Protein AF-0000000083691816 (afdb_homodimer)

Foldseek 3Di:
DDWDWFQVQWIWDADVVVRGTQDIDGDPGGWAEKDAFVPNQWIWIFFQVQKIWIWGCPDSHIDTQDIHNPGPGGFQEKEQAPPFQKIWIDGQQFIWIAGPPNGHTDGTDDNPDNDHDNYDYYDD/DDWDWFQVQWIWDADVVVRGTQDIDGDPGGWAEKDAFVPNQWIWIFFQVQKIWIWGCPDSDIDTQDIHNPGPGGFQEKEQAPPFQKIWIDGQQFIWIAGPPNGHTDGTDDNPDNDHDNYDYYDD

pLDDT: mean 91.07, std 8.75, range [60.75, 98.62]

Organism: NCBI:txid97028

Solvent-accessible surface area (backbone atoms only — not comparable to full-atom values): 12536 Å² total; per-residue (Å²): 60,38,37,38,14,11,73,84,10,32,34,36,33,29,38,62,93,76,67,38,78,74,48,74,48,77,53,91,25,34,20,31,22,44,43,56,53,94,53,62,42,33,38,40,40,24,12,52,64,16,36,34,38,35,31,37,54,50,90,93,38,81,41,80,73,49,73,41,68,87,47,92,36,37,25,30,18,48,25,60,40,79,83,53,61,29,31,37,37,27,30,78,80,46,30,36,32,27,38,50,93,79,56,45,80,70,51,81,37,70,86,75,68,83,67,62,43,36,13,30,26,42,55,95,58,38,36,39,13,12,74,84,10,32,33,36,32,28,38,62,92,75,68,38,79,75,47,74,48,78,52,91,26,31,20,32,21,45,42,57,52,94,53,60,42,33,40,40,40,26,13,51,64,15,33,36,38,34,33,38,53,53,89,91,38,79,41,81,72,48,74,44,67,88,48,92,35,36,24,29,18,48,26,59,41,78,84,52,62,30,33,40,37,27,30,78,80,46,30,36,33,27,37,51,94,80,57,46,80,70,50,83,38,70,88,75,67,83,68,63,46,37,11,29,27,41,56,97

Nearest PDB structures (foldseek):
  8ro1-assembly1_T  TM=9.402E-01  e=7.179E-10  Caenorhabditis elegans
  7s22-assembly2_B  TM=8.355E-01  e=3.891E-06  Schizosaccharomyces pombe
  7mq9-assembly1_LN  TM=7.990E-01  e=2.266E-06  Homo sapiens
  4zoz-assembly2_B  TM=8.527E-01  e=1.867E-05  Thermochaetoides thermophila
  6tc0-assembly1_A  TM=8.835E-01  e=3.384E-05  Drosophila melanogaster

InterPro domains:
  IPR001680 WD40 repeat [PF00400] (22-56)
  IPR001680 WD40 repeat [PF00400] (63-94)
  IPR001680 WD40 repeat [PS50082] (1-24)
  IPR001680 WD40 repeat [PS50082] (24-58)
  IPR001680 WD40 repeat [SM00320] (18-56)
  IPR001680 WD40 repeat [SM00320] (61-99)
  IPR015943 WD40/YVTN repeat-like-containing domain superfamily [G3DSA:2.130.10.10] (1-124)
  IPR019775 WD40 repeat, conserved site [PS00678] (2-16)
  IPR019775 WD40 repeat, conserved site [PS00678] (43-57)
  IPR036322 WD40-repeat-containing domain superfamily [SSF50978] (2-108)
  IPR045241 WD repeat Prp46/PLRG1-like [PTHR19923] (2-124)

Sequence (248 aa):
MLLTGGRDSVCRVWDIRKQSQIYALGHENTVCSVFTTADPYQVVTGSHDSTIKMWDVRYYGKTLLTTLTNHKKSVRAMAPHPKEQAFASASTDNIKKFTLPKGQFCHNMLSQQKTIINAMAVNEMLLTGGRDSVCRVWDIRKQSQIYALGHENTVCSVFTTADPYQVVTGSHDSTIKMWDVRYYGKTLLTTLTNHKKSVRAMAPHPKEQAFASASTDNIKKFTLPKGQFCHNMLSQQKTIINAMAVNE

Radius of gyration: 16.42 Å; Cα contacts (8 Å, |Δi|>4): 739; chains: 2; bounding box: 42×44×33 Å

Secondary structure (DSSP, 8-state):
-EEEEETTSEEEEEETTTTEEEEEEE-SS-EEEEEE-SSTTEEEEEETTS-EEEEE--TT--EEEEEE---SS-EEEEEE-SSSSEEEEEESS-EEEEETTT--EEEEE-TT--SPEEEEEE--/-EEEEETTSEEEEEETTTTEEEEEEE-SS-EEEEEE-SSTTEEEEEETTS-EEEEE--TT--EEEEEE---SS-EEEEEE-SSSSEEEEEESS-EEEEETTT--EEEEE-TT--SPEEEEEE--

Structure (mmCIF, N/CA/C/O backbone):
data_AF-0000000083691816-model_v1
#
loop_
_entity.id
_entity.type
_entity.pdbx_description
1 polymer 'Protein pleiotropic regulatory locus 1-like'
#
loop_
_atom_site.group_PDB
_atom_site.id
_atom_site.type_symbol
_atom_site.label_atom_id
_atom_site.label_alt_id
_atom_site.label_comp_id
_atom_site.label_asym_id
_atom_site.label_entity_id
_atom_site.label_seq_id
_atom_site.pdbx_PDB_ins_code
_atom_site.Cartn_x
_atom_site.Cartn_y
_atom_site.Cartn_z
_atom_site.occupancy
_atom_site.B_iso_or_equiv
_atom_site.auth_seq_id
_atom_site.auth_comp_id
_atom_site.auth_asym_id
_atom_site.auth_atom_id
_atom_site.pdbx_PDB_model_num
ATOM 1 N N . MET A 1 1 ? 7.469 8.141 12.133 1 84.31 1 MET A N 1
ATOM 2 C CA . MET A 1 1 ? 8.031 8.375 10.812 1 84.31 1 MET A CA 1
ATOM 3 C C . MET A 1 1 ? 7.055 7.961 9.719 1 84.31 1 MET A C 1
ATOM 5 O O . MET A 1 1 ? 6.355 6.953 9.859 1 84.31 1 MET A O 1
ATOM 9 N N . LEU A 1 2 ? 7.047 8.766 8.68 1 88.94 2 LEU A N 1
ATOM 10 C CA . LEU A 1 2 ? 6.176 8.586 7.52 1 88.94 2 LEU A CA 1
ATOM 11 C C . LEU A 1 2 ? 6.996 8.461 6.238 1 88.94 2 LEU A C 1
ATOM 13 O O . LEU A 1 2 ? 7.949 9.219 6.035 1 88.94 2 LEU A O 1
ATOM 17 N N . LEU A 1 3 ? 6.621 7.461 5.492 1 92.81 3 LEU A N 1
ATOM 18 C CA . LEU A 1 3 ? 7.215 7.281 4.172 1 92.81 3 LEU A CA 1
ATOM 19 C C . LEU A 1 3 ? 6.215 7.613 3.072 1 92.81 3 LEU A C 1
ATOM 21 O O . LEU A 1 3 ? 5.055 7.195 3.135 1 92.81 3 LEU A O 1
ATOM 25 N N . THR A 1 4 ? 6.668 8.352 2.037 1 93.62 4 THR A N 1
ATOM 26 C CA . THR A 1 4 ? 5.828 8.664 0.884 1 93.62 4 THR A CA 1
ATOM 27 C C . THR A 1 4 ? 6.598 8.453 -0.416 1 93.62 4 THR A C 1
ATOM 29 O O . THR A 1 4 ? 7.789 8.75 -0.494 1 93.62 4 THR A O 1
ATOM 32 N N . GLY A 1 5 ? 5.922 7.824 -1.354 1 94.19 5 GLY A N 1
ATOM 33 C CA . GLY A 1 5 ? 6.469 7.652 -2.691 1 94.19 5 GLY A CA 1
ATOM 34 C C . GLY A 1 5 ? 5.582 8.227 -3.779 1 94.19 5 GLY A C 1
ATOM 35 O O . GLY A 1 5 ? 4.355 8.219 -3.658 1 94.19 5 GLY A O 1
ATOM 36 N N . GLY A 1 6 ? 6.266 8.641 -4.863 1 92.94 6 GLY A N 1
ATOM 37 C CA . GLY A 1 6 ? 5.465 9.25 -5.91 1 92.94 6 GLY A CA 1
ATOM 38 C C . GLY A 1 6 ? 6.121 9.195 -7.273 1 92.94 6 GLY A C 1
ATOM 39 O O . GLY A 1 6 ? 6.973 8.344 -7.527 1 92.94 6 GLY A O 1
ATOM 40 N N . ARG A 1 7 ? 5.602 10.078 -8.164 1 92.69 7 ARG A N 1
ATOM 41 C C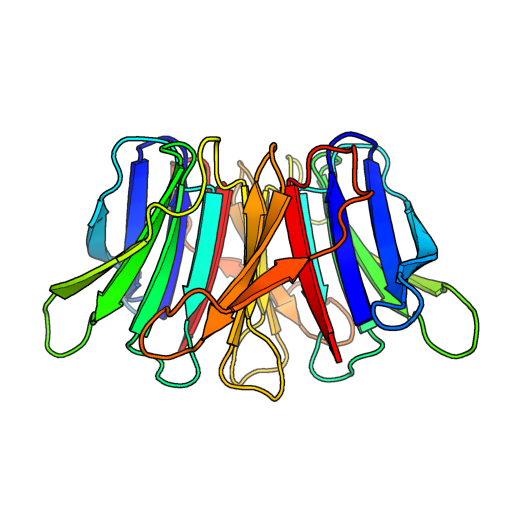A . ARG A 1 7 ? 5.988 10.094 -9.578 1 92.69 7 ARG A CA 1
ATOM 42 C C . ARG A 1 7 ? 7.371 10.711 -9.758 1 92.69 7 ARG A C 1
ATOM 44 O O . ARG A 1 7 ? 7.98 10.586 -10.82 1 92.69 7 ARG A O 1
ATOM 51 N N . ASP A 1 8 ? 7.902 11.375 -8.789 1 92.12 8 ASP A N 1
ATOM 52 C CA . ASP A 1 8 ? 9.219 11.992 -8.891 1 92.12 8 ASP A CA 1
ATOM 53 C C . ASP A 1 8 ? 10.328 10.969 -8.648 1 92.12 8 ASP A C 1
ATOM 55 O O . ASP A 1 8 ? 11.5 11.328 -8.555 1 92.12 8 ASP A O 1
ATOM 59 N N . SER A 1 9 ? 10.016 9.688 -8.461 1 96.06 9 SER A N 1
ATOM 60 C CA . SER A 1 9 ? 10.922 8.547 -8.398 1 96.06 9 SER A CA 1
ATOM 61 C C . SER A 1 9 ? 11.68 8.508 -7.074 1 96.06 9 SER A C 1
ATOM 63 O O . SER A 1 9 ? 12.789 7.984 -7 1 96.06 9 SER A O 1
ATOM 65 N N . VAL A 1 10 ? 11.016 9.109 -6.125 1 94.19 10 VAL A N 1
ATOM 66 C CA . VAL A 1 10 ? 11.68 9.156 -4.828 1 94.19 10 VAL A CA 1
ATOM 67 C C . VAL A 1 10 ? 10.711 8.703 -3.734 1 94.19 10 VAL A C 1
ATOM 69 O O . VAL A 1 10 ? 9.539 9.078 -3.744 1 94.19 10 VAL A O 1
ATOM 72 N N . CYS A 1 11 ? 11.18 7.875 -2.826 1 95.19 11 CYS A N 1
ATOM 73 C CA . CYS A 1 11 ? 10.508 7.648 -1.553 1 95.19 11 CYS A CA 1
ATOM 74 C C . CYS A 1 11 ? 11.078 8.547 -0.463 1 95.19 11 CYS A C 1
ATOM 76 O O . CYS A 1 11 ? 12.258 8.422 -0.108 1 95.19 11 CYS A O 1
ATOM 78 N N . ARG A 1 12 ? 10.281 9.406 0.047 1 91.94 12 ARG A N 1
ATOM 79 C CA . ARG A 1 12 ? 10.719 10.344 1.078 1 91.94 12 ARG A CA 1
ATOM 80 C C . ARG A 1 12 ? 10.422 9.797 2.473 1 91.94 12 ARG A C 1
ATOM 82 O O . ARG A 1 12 ? 9.344 9.258 2.715 1 91.94 12 ARG A O 1
ATOM 89 N N . VAL A 1 13 ? 11.391 9.914 3.33 1 90.56 13 VAL A N 1
ATOM 90 C CA . VAL A 1 13 ? 11.242 9.609 4.75 1 90.56 13 VAL A CA 1
ATOM 91 C C . VAL A 1 13 ? 11.062 10.906 5.539 1 90.56 13 VAL A C 1
ATOM 93 O O . VAL A 1 13 ? 11.883 11.82 5.441 1 90.56 13 VAL A O 1
ATOM 96 N N . TRP A 1 14 ? 10.008 10.938 6.273 1 86.38 14 TRP A N 1
ATOM 97 C CA . TRP A 1 14 ? 9.656 12.164 6.973 1 86.38 14 TRP A CA 1
ATOM 98 C C . TRP A 1 14 ? 9.734 11.977 8.484 1 86.38 14 TRP A C 1
ATOM 100 O O . TRP A 1 14 ? 9.328 10.938 9.008 1 86.38 14 TRP A O 1
ATOM 110 N N . ASP A 1 15 ? 10.234 13.039 9.172 1 82.75 15 ASP A N 1
ATOM 111 C CA . ASP A 1 15 ? 9.953 13.219 10.594 1 82.75 15 ASP A CA 1
ATOM 112 C C . ASP A 1 15 ? 8.602 13.891 10.805 1 82.75 15 ASP A C 1
ATOM 114 O O . ASP A 1 15 ? 8.461 15.094 10.57 1 82.75 15 ASP A O 1
ATOM 118 N N . ILE A 1 16 ? 7.629 13.148 11.203 1 76.06 16 ILE A N 1
ATOM 119 C CA . ILE A 1 16 ? 6.262 13.656 11.258 1 76.06 16 ILE A CA 1
ATOM 120 C C . ILE A 1 16 ? 6.164 14.75 12.32 1 76.06 16 ILE A C 1
ATOM 122 O O . ILE A 1 16 ? 5.434 15.727 12.141 1 76.06 16 ILE A O 1
ATOM 126 N N . ARG A 1 17 ? 6.77 14.539 13.461 1 77.75 17 ARG A N 1
ATOM 127 C CA . ARG A 1 17 ? 6.727 15.516 14.539 1 77.75 17 ARG A CA 1
ATOM 128 C C . ARG A 1 17 ? 7.289 16.859 14.078 1 77.75 17 ARG A C 1
ATOM 130 O O . ARG A 1 17 ? 6.703 17.906 14.352 1 77.75 17 ARG A O 1
ATOM 137 N N . LYS A 1 18 ? 8.375 16.844 13.359 1 80.38 18 LYS A N 1
ATOM 138 C CA . LYS A 1 18 ? 9.016 18.062 12.883 1 80.38 18 LYS A CA 1
ATOM 139 C C . LYS A 1 18 ? 8.477 18.469 11.516 1 80.38 18 LYS A C 1
ATOM 141 O O . LYS A 1 18 ? 8.797 19.547 11.016 1 80.38 18 LYS A O 1
ATOM 146 N N . GLN A 1 19 ? 7.715 17.609 10.992 1 79.12 19 GLN A N 1
ATOM 147 C CA . GLN A 1 19 ? 7.156 17.812 9.656 1 79.12 19 GLN A CA 1
ATOM 148 C C . GLN A 1 19 ? 8.25 18.125 8.641 1 79.12 19 GLN A C 1
ATOM 150 O O . GLN A 1 19 ? 8.125 19.062 7.855 1 79.12 19 GLN A O 1
ATOM 155 N N . SER A 1 20 ? 9.312 17.406 8.734 1 83.06 20 SER A N 1
ATOM 156 C CA . SER A 1 20 ? 10.438 17.609 7.832 1 83.06 20 SER A CA 1
ATOM 157 C C . SER A 1 20 ? 10.898 16.297 7.203 1 83.06 20 SER A C 1
ATOM 159 O O . SER A 1 20 ? 10.789 15.242 7.82 1 83.06 20 SER A O 1
ATOM 161 N N . GLN A 1 21 ? 11.422 16.484 5.934 1 84.62 21 GLN A N 1
ATOM 162 C CA . GLN A 1 21 ? 12 15.344 5.234 1 84.62 21 GLN A CA 1
ATOM 163 C C . GLN A 1 21 ? 13.367 14.984 5.801 1 84.62 21 GLN A C 1
ATOM 165 O O . GLN A 1 21 ? 14.203 15.859 6.023 1 84.62 21 GLN A O 1
ATOM 170 N N . ILE A 1 22 ? 13.633 13.703 6.074 1 86.12 22 ILE A N 1
ATOM 171 C CA . ILE A 1 22 ? 14.898 13.219 6.605 1 86.12 22 ILE A CA 1
ATOM 172 C C . ILE A 1 22 ? 15.75 12.648 5.469 1 86.12 22 ILE A C 1
ATOM 174 O O . ILE A 1 22 ? 16.891 13.062 5.277 1 86.12 22 ILE A O 1
ATOM 178 N N . TYR A 1 23 ? 15.172 11.664 4.727 1 86.62 23 TYR A N 1
ATOM 179 C CA . TYR A 1 23 ? 15.883 11 3.639 1 86.62 23 TYR A CA 1
ATOM 180 C C . TYR A 1 23 ? 15.031 10.969 2.373 1 86.62 23 TYR A C 1
ATOM 182 O O . TYR A 1 23 ? 13.812 11.148 2.434 1 86.62 23 TYR A O 1
ATOM 190 N N . ALA A 1 24 ? 15.766 10.828 1.248 1 91.69 24 ALA A N 1
ATOM 191 C CA . ALA A 1 24 ? 15.172 10.492 -0.044 1 91.69 24 ALA A CA 1
ATOM 192 C C . ALA A 1 24 ? 15.758 9.203 -0.601 1 91.69 24 ALA A C 1
ATOM 194 O O . ALA A 1 24 ? 16.969 9.086 -0.762 1 91.69 24 ALA A O 1
ATOM 195 N N . LEU A 1 25 ? 14.914 8.234 -0.738 1 94.19 25 LEU A N 1
ATOM 196 C CA . LEU A 1 25 ? 15.32 6.945 -1.284 1 94.19 25 LEU A CA 1
ATOM 197 C C . LEU A 1 25 ? 14.992 6.855 -2.77 1 94.19 25 LEU A C 1
ATOM 199 O O . LEU A 1 25 ? 13.812 6.781 -3.143 1 94.19 25 LEU A O 1
ATOM 203 N N . GLY A 1 26 ? 15.953 6.73 -3.604 1 94.25 26 GLY A N 1
ATOM 204 C CA . GLY A 1 26 ? 15.758 7 -5.02 1 94.25 26 GLY A CA 1
ATOM 205 C C . GLY A 1 26 ? 15.469 5.75 -5.828 1 94.25 26 GLY A C 1
ATOM 206 O O . GLY A 1 26 ? 15.977 4.672 -5.527 1 94.25 26 GLY A O 1
ATOM 207 N N . HIS A 1 27 ? 14.688 5.855 -6.812 1 97.19 27 HIS A N 1
ATOM 208 C CA . HIS A 1 27 ? 14.43 4.93 -7.906 1 97.19 27 HIS A CA 1
ATOM 209 C C . HIS A 1 27 ? 14.633 5.602 -9.258 1 97.19 27 HIS A C 1
ATOM 211 O O . HIS A 1 27 ? 14.906 6.805 -9.328 1 97.19 27 HIS A O 1
ATOM 217 N N . GLU A 1 28 ? 14.625 4.816 -10.266 1 97.69 28 GLU A N 1
ATOM 218 C CA . GLU A 1 28 ? 14.797 5.363 -11.609 1 97.69 28 GLU A CA 1
ATOM 219 C C . GLU A 1 28 ? 13.445 5.711 -12.234 1 97.69 28 GLU A C 1
ATOM 221 O O . GLU A 1 28 ? 13.398 6.281 -13.328 1 97.69 28 GLU A O 1
ATOM 226 N N . ASN A 1 29 ? 12.406 5.375 -11.656 1 98.06 29 ASN A N 1
ATOM 227 C CA . ASN A 1 29 ? 11.039 5.648 -12.078 1 98.06 29 ASN A CA 1
ATOM 228 C C . ASN A 1 29 ? 10.094 5.777 -10.891 1 98.06 29 ASN A C 1
ATOM 230 O O . ASN A 1 29 ? 10.539 5.75 -9.734 1 98.06 29 ASN A O 1
ATOM 234 N N . THR A 1 30 ? 8.805 6.051 -11.141 1 96.62 30 THR A N 1
ATOM 235 C CA . THR A 1 30 ? 7.762 6.273 -10.141 1 96.62 30 THR A CA 1
ATOM 236 C C . THR A 1 30 ? 7.836 5.227 -9.031 1 96.62 30 THR A C 1
ATOM 238 O O . THR A 1 30 ? 7.953 4.031 -9.312 1 96.62 30 THR A O 1
ATOM 241 N N . VAL A 1 31 ? 7.871 5.664 -7.746 1 97.38 31 VAL A N 1
ATOM 242 C CA . VAL A 1 31 ? 7.715 4.77 -6.605 1 97.38 31 VAL A CA 1
ATOM 243 C C . VAL A 1 31 ? 6.23 4.516 -6.348 1 97.38 31 VAL A C 1
ATOM 245 O O . VAL A 1 31 ? 5.473 5.445 -6.07 1 97.38 31 VAL A O 1
ATOM 248 N N . CYS A 1 32 ? 5.828 3.225 -6.348 1 96.25 32 CYS A N 1
ATOM 249 C CA . CYS A 1 32 ? 4.395 2.943 -6.34 1 96.25 32 CYS A CA 1
ATOM 250 C C . CYS A 1 32 ? 4 2.145 -5.105 1 96.25 32 CYS A C 1
ATOM 252 O O . CYS A 1 32 ? 2.814 2 -4.809 1 96.25 32 CYS A O 1
ATOM 254 N N . SER A 1 33 ? 4.887 1.642 -4.438 1 98 33 SER A N 1
ATOM 255 C CA . SER A 1 33 ? 4.586 0.875 -3.232 1 98 33 SER A CA 1
ATOM 256 C C . SER A 1 33 ? 5.734 0.944 -2.232 1 98 33 SER A C 1
ATOM 258 O O . SER A 1 33 ? 6.906 0.905 -2.619 1 98 33 SER A O 1
ATOM 260 N N . VAL A 1 34 ? 5.422 1.08 -0.955 1 98.06 34 VAL A N 1
ATOM 261 C CA . VAL A 1 34 ? 6.395 1.161 0.13 1 98.06 34 VAL A CA 1
ATOM 262 C C . VAL A 1 34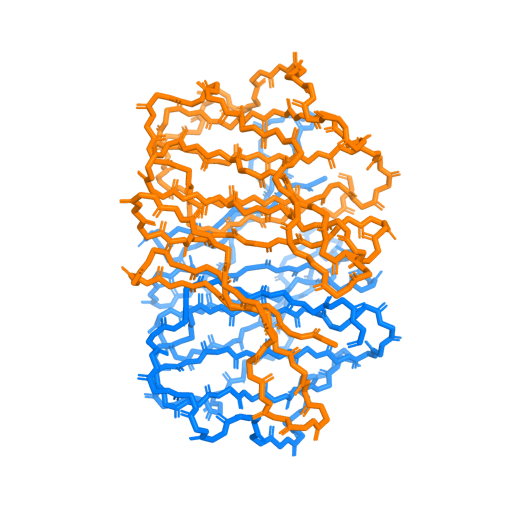 ? 5.836 0.477 1.376 1 98.06 34 VAL A C 1
ATOM 264 O O . VAL A 1 34 ? 4.629 0.508 1.621 1 98.06 34 VAL A O 1
ATOM 267 N N . PHE A 1 35 ? 6.637 -0.206 2.096 1 97.12 35 PHE A N 1
ATOM 268 C CA . PHE A 1 35 ? 6.266 -0.699 3.416 1 97.12 35 PHE A CA 1
ATOM 269 C C . PHE A 1 35 ? 7.496 -0.872 4.297 1 97.12 35 PHE A C 1
ATOM 271 O O . PHE A 1 35 ? 8.625 -0.856 3.805 1 97.12 35 PHE A O 1
ATOM 278 N N . THR A 1 36 ? 7.285 -0.918 5.574 1 94.88 36 THR A N 1
ATOM 279 C CA . THR A 1 36 ? 8.328 -1.268 6.527 1 94.88 36 THR A CA 1
ATOM 280 C C . THR A 1 36 ? 8.172 -2.711 7 1 94.88 36 THR A C 1
ATOM 282 O O . THR A 1 36 ? 7.062 -3.248 7.012 1 94.88 36 THR A O 1
ATOM 285 N N . THR A 1 37 ? 9.273 -3.287 7.277 1 94.12 37 THR A N 1
ATOM 286 C CA . THR A 1 37 ? 9.242 -4.645 7.812 1 94.12 37 THR A CA 1
ATOM 287 C C . THR A 1 37 ? 9.031 -4.625 9.328 1 94.12 37 THR A C 1
ATOM 289 O O . THR A 1 37 ? 8.656 -3.598 9.891 1 94.12 37 THR A O 1
ATOM 292 N N . ALA A 1 38 ? 9.148 -5.809 9.938 1 90.75 38 ALA A N 1
ATOM 293 C CA . ALA A 1 38 ? 9.086 -5.875 11.398 1 90.75 38 ALA A CA 1
ATOM 294 C C . ALA A 1 38 ? 10.156 -4.988 12.031 1 90.75 38 ALA A C 1
ATOM 296 O O . ALA A 1 38 ? 9.961 -4.461 13.125 1 90.75 38 ALA A O 1
ATOM 297 N N . ASP A 1 39 ? 11.305 -4.934 11.43 1 91.06 39 ASP A N 1
ATOM 298 C CA . ASP A 1 39 ? 12.297 -3.912 11.773 1 91.06 39 ASP A CA 1
ATOM 299 C C . ASP A 1 39 ? 11.898 -2.553 11.195 1 91.06 39 ASP A C 1
ATOM 301 O O . ASP A 1 39 ? 11.961 -2.342 9.984 1 91.06 39 ASP A O 1
ATOM 305 N N . PRO A 1 40 ? 11.508 -1.639 12.078 1 88.5 40 PRO A N 1
ATOM 306 C CA . PRO A 1 40 ? 10.961 -0.367 11.594 1 88.5 40 PRO A CA 1
ATOM 307 C C . PRO A 1 40 ? 11.984 0.443 10.797 1 88.5 40 PRO A C 1
ATOM 309 O O . PRO A 1 40 ? 11.617 1.42 10.141 1 88.5 40 PRO A O 1
ATOM 312 N N . TYR A 1 41 ? 13.18 0.047 10.797 1 91.12 41 TYR A N 1
ATOM 313 C CA . TYR A 1 41 ? 14.211 0.789 10.07 1 91.12 41 TYR A CA 1
ATOM 314 C C . TYR A 1 41 ? 14.508 0.133 8.727 1 91.12 41 TYR A C 1
ATOM 316 O O . TYR A 1 41 ? 15.289 0.661 7.934 1 91.12 41 TYR A O 1
ATOM 324 N N . GLN A 1 42 ? 13.984 -0.959 8.477 1 94.38 42 GLN A N 1
ATOM 325 C CA . GLN A 1 42 ? 14.078 -1.528 7.137 1 94.38 42 GLN A CA 1
ATOM 326 C C . GLN A 1 42 ? 12.875 -1.129 6.285 1 94.38 42 GLN A C 1
ATOM 328 O O . GLN A 1 42 ? 11.734 -1.427 6.633 1 94.38 42 GLN A O 1
ATOM 333 N N . VAL A 1 43 ? 13.164 -0.487 5.184 1 95.94 43 VAL A N 1
ATOM 334 C CA . VAL A 1 43 ? 12.156 0.032 4.266 1 95.94 43 VAL A CA 1
ATOM 335 C C . VAL A 1 43 ? 12.266 -0.69 2.922 1 95.94 43 VAL A C 1
ATOM 337 O O . VAL A 1 43 ? 13.367 -0.873 2.393 1 95.94 43 VAL A O 1
ATOM 340 N N . VAL A 1 44 ? 11.148 -1.172 2.395 1 98.19 44 VAL A N 1
ATOM 341 C CA . VAL A 1 44 ? 11.078 -1.814 1.087 1 98.19 44 VAL A CA 1
ATOM 342 C C . VAL A 1 44 ? 10.297 -0.93 0.118 1 98.19 44 VAL A C 1
ATOM 344 O O . VAL A 1 44 ? 9.188 -0.499 0.422 1 98.19 44 VAL A O 1
ATOM 347 N N . THR A 1 45 ? 10.883 -0.59 -1.028 1 98.38 45 THR A N 1
ATOM 348 C CA . THR A 1 45 ? 10.258 0.284 -2.014 1 98.38 45 THR A CA 1
ATOM 349 C C . THR A 1 45 ? 10.141 -0.42 -3.363 1 98.38 45 THR A C 1
ATOM 351 O O . THR A 1 45 ? 11.07 -1.099 -3.799 1 98.38 45 THR A O 1
ATOM 354 N N . GLY A 1 46 ? 9.008 -0.342 -3.965 1 98.5 46 GLY A N 1
ATOM 355 C CA . GLY A 1 46 ? 8.75 -0.865 -5.297 1 98.5 46 GLY A CA 1
ATOM 356 C C . GLY A 1 46 ? 8.469 0.22 -6.32 1 98.5 46 GLY A C 1
ATOM 357 O O . GLY A 1 46 ? 7.801 1.208 -6.016 1 98.5 46 GLY A O 1
ATOM 358 N N . SER A 1 47 ? 8.922 0.018 -7.527 1 98.31 47 SER A N 1
ATOM 359 C CA . SER A 1 47 ? 8.898 1.102 -8.508 1 98.31 47 SER A CA 1
ATOM 360 C C . SER A 1 47 ? 8.508 0.592 -9.891 1 98.31 47 SER A C 1
ATOM 362 O O . SER A 1 47 ? 8.68 -0.589 -10.195 1 98.31 47 SER A O 1
ATOM 364 N N . HIS A 1 48 ? 8.062 1.528 -10.664 1 97.25 48 HIS A N 1
ATOM 365 C CA . HIS A 1 48 ? 7.777 1.271 -12.07 1 97.25 48 HIS A CA 1
ATOM 366 C C . HIS A 1 48 ? 9.055 0.989 -12.844 1 97.25 48 HIS A C 1
ATOM 368 O O . HIS A 1 48 ? 9.008 0.581 -14.008 1 97.25 48 HIS A O 1
ATOM 374 N N . ASP A 1 49 ? 10.211 1.089 -12.289 1 97.81 49 ASP A N 1
ATOM 375 C CA . ASP A 1 49 ? 11.461 0.747 -12.953 1 97.81 49 ASP A CA 1
ATOM 376 C C . ASP A 1 49 ? 11.727 -0.755 -12.891 1 97.81 49 ASP A C 1
ATOM 378 O O . ASP A 1 49 ? 12.836 -1.21 -13.18 1 97.81 49 ASP A O 1
ATOM 382 N N . SER A 1 50 ? 10.797 -1.48 -12.406 1 97.38 50 SER A N 1
ATOM 383 C CA . SER A 1 50 ? 10.773 -2.939 -12.383 1 97.38 50 SER A CA 1
ATOM 384 C C . SER A 1 50 ? 11.68 -3.484 -11.281 1 97.38 50 SER A C 1
ATOM 386 O O . SER A 1 50 ? 12.031 -4.668 -11.289 1 97.38 50 SER A O 1
ATOM 388 N N . THR A 1 51 ? 12.062 -2.615 -10.359 1 98.06 51 THR A N 1
ATOM 389 C CA . THR A 1 51 ? 12.922 -3.086 -9.281 1 98.06 51 THR A CA 1
ATOM 390 C C . THR A 1 51 ? 12.25 -2.893 -7.922 1 98.06 51 THR A C 1
ATOM 392 O O . THR A 1 51 ? 11.344 -2.074 -7.789 1 98.06 51 THR A O 1
ATOM 395 N N . ILE A 1 52 ? 12.656 -3.723 -6.969 1 98.44 52 ILE A N 1
ATOM 396 C CA . ILE A 1 52 ? 12.367 -3.57 -5.547 1 98.44 52 ILE A CA 1
ATOM 397 C C . ILE A 1 52 ? 13.664 -3.307 -4.785 1 98.44 52 ILE A C 1
ATOM 399 O O . ILE A 1 52 ? 14.648 -4.027 -4.957 1 98.44 52 ILE A O 1
ATOM 403 N N . LYS A 1 53 ? 13.664 -2.283 -4.039 1 98.56 53 LYS A N 1
ATOM 404 C CA . LYS A 1 53 ? 14.859 -1.96 -3.26 1 98.56 53 LYS A CA 1
ATOM 405 C C . LYS A 1 53 ? 14.586 -2.096 -1.763 1 98.56 53 LYS A C 1
ATOM 407 O O . LYS A 1 53 ? 13.516 -1.723 -1.283 1 98.56 53 LYS A O 1
ATOM 412 N N . MET A 1 54 ? 15.555 -2.637 -1.087 1 97.94 54 MET A N 1
ATOM 413 C CA . MET A 1 54 ? 15.523 -2.736 0.369 1 97.94 54 MET A CA 1
ATOM 414 C C . MET A 1 54 ? 16.562 -1.814 1 1 97.94 54 MET A C 1
ATOM 416 O O . MET A 1 54 ? 17.734 -1.839 0.616 1 97.94 54 MET A O 1
ATOM 420 N N . TRP A 1 55 ? 16.062 -1.041 1.941 1 96.88 55 TRP A N 1
ATOM 421 C CA . TRP 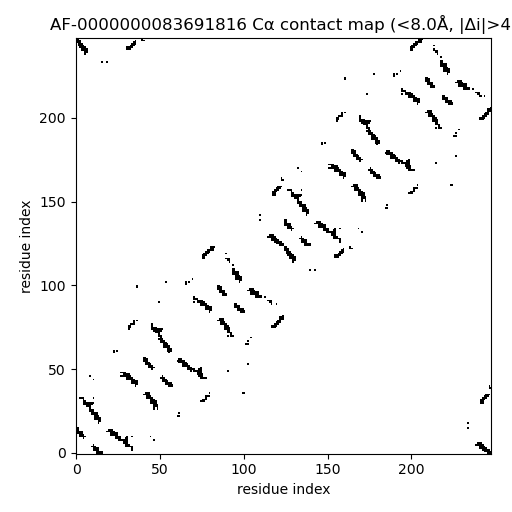A 1 55 ? 16.875 0.002 2.551 1 96.88 55 TRP A CA 1
ATOM 422 C C . TRP A 1 55 ? 16.984 -0.202 4.059 1 96.88 55 TRP A C 1
ATOM 424 O O . TRP A 1 55 ? 16.078 -0.761 4.68 1 96.88 55 TRP A O 1
ATOM 434 N N . ASP A 1 56 ? 18.094 0.212 4.602 1 95 56 ASP A N 1
ATOM 435 C CA . ASP A 1 56 ? 18.25 0.451 6.031 1 95 56 ASP A CA 1
ATOM 436 C C . ASP A 1 56 ? 18.359 1.944 6.328 1 95 56 ASP A C 1
ATOM 438 O O . ASP A 1 56 ? 19.297 2.607 5.871 1 95 56 ASP A O 1
ATOM 442 N N . VAL A 1 57 ? 17.344 2.52 7.004 1 91.06 57 VAL A N 1
ATOM 443 C CA . VAL A 1 57 ? 17.328 3.963 7.219 1 91.06 57 VAL A CA 1
ATOM 444 C C . VAL A 1 57 ? 17.672 4.273 8.672 1 91.06 57 VAL A C 1
ATOM 446 O O . VAL A 1 57 ? 17.328 5.344 9.188 1 91.06 57 VAL A O 1
ATOM 449 N N . ARG A 1 58 ? 18.359 3.266 9.211 1 82.69 58 ARG A N 1
ATOM 450 C CA . ARG A 1 58 ? 18.844 3.504 10.57 1 82.69 58 ARG A CA 1
ATOM 451 C C . ARG A 1 58 ? 20 4.496 10.57 1 82.69 58 ARG A C 1
ATOM 453 O O . ARG A 1 58 ? 20.719 4.621 9.578 1 82.69 58 ARG A O 1
ATOM 460 N N . TYR A 1 59 ? 20.375 5.062 11.766 1 66.19 59 TYR A N 1
ATOM 461 C CA . TYR A 1 59 ? 21.562 5.801 12.172 1 66.19 59 TYR A CA 1
ATOM 462 C C . TYR A 1 59 ? 21.859 6.938 11.203 1 66.19 59 TYR A C 1
ATOM 464 O O . TYR A 1 59 ? 22.969 7.047 10.68 1 66.19 59 TYR A O 1
ATOM 472 N N . TYR A 1 60 ? 21.094 7.715 11 1 60.75 60 TYR A N 1
ATOM 473 C CA . TYR A 1 60 ? 21.281 8.992 10.32 1 60.75 60 TYR A CA 1
ATOM 474 C C . TYR A 1 60 ? 21.625 8.781 8.852 1 60.75 60 TYR A C 1
ATOM 476 O O . TYR A 1 60 ? 22.219 9.656 8.219 1 60.75 60 TYR A O 1
ATOM 484 N N . GLY A 1 61 ? 21.438 7.512 8.422 1 75.94 61 GLY A N 1
ATOM 485 C CA . GLY A 1 61 ? 21.703 7.391 6.996 1 75.94 61 GLY A CA 1
ATOM 486 C C . GLY A 1 61 ? 20.719 6.488 6.285 1 75.94 61 GLY A C 1
ATOM 487 O O . GLY A 1 61 ? 19.719 6.062 6.875 1 75.94 61 GLY A O 1
ATOM 488 N N . LYS A 1 62 ? 20.797 6.648 5.051 1 86.25 62 LYS A N 1
ATOM 489 C CA . LYS A 1 62 ? 20.094 5.723 4.16 1 86.25 62 LYS A CA 1
ATOM 490 C C . LYS A 1 62 ? 21.094 4.801 3.451 1 86.25 62 LYS A C 1
ATOM 492 O O . LYS A 1 62 ? 22.047 5.266 2.838 1 86.25 62 LYS A O 1
ATOM 497 N N . THR A 1 63 ? 20.984 3.475 3.832 1 93.19 63 THR A N 1
ATOM 498 C CA . THR A 1 63 ? 21.797 2.48 3.156 1 93.19 63 THR A CA 1
ATOM 499 C C . THR A 1 63 ? 20.938 1.566 2.287 1 93.19 63 THR A C 1
ATOM 501 O O . THR A 1 63 ? 19.938 1.036 2.748 1 93.19 63 THR A O 1
ATOM 504 N N . LEU A 1 64 ? 21.344 1.455 1.004 1 95.88 64 LEU A N 1
ATOM 505 C CA . LEU A 1 64 ? 20.719 0.466 0.134 1 95.88 64 LEU A CA 1
ATOM 506 C C . LEU A 1 64 ? 21.266 -0.929 0.413 1 95.88 64 LEU A C 1
ATOM 508 O O . LEU A 1 64 ? 22.453 -1.185 0.207 1 95.88 64 LEU A O 1
ATOM 512 N N . LEU A 1 65 ? 20.453 -1.812 0.897 1 95.81 65 LEU A N 1
ATOM 513 C CA . LEU A 1 65 ? 20.875 -3.16 1.265 1 95.81 65 LEU A CA 1
ATOM 514 C C . LEU A 1 65 ? 20.938 -4.062 0.037 1 95.81 65 LEU A C 1
ATOM 516 O O . LEU A 1 65 ? 21.891 -4.832 -0.127 1 95.81 65 LEU A O 1
ATOM 520 N N . THR A 1 66 ? 19.938 -4.059 -0.785 1 97.5 66 THR A N 1
ATOM 521 C CA . THR A 1 66 ? 19.875 -4.879 -1.986 1 97.5 66 THR A CA 1
ATOM 522 C C . THR A 1 66 ? 18.828 -4.344 -2.953 1 97.5 66 THR A C 1
ATOM 524 O O . THR A 1 66 ? 17.969 -3.547 -2.566 1 97.5 66 THR A O 1
ATOM 527 N N . THR A 1 67 ? 18.953 -4.633 -4.238 1 98.5 67 THR A N 1
ATOM 528 C CA . THR A 1 67 ? 17.984 -4.398 -5.289 1 98.5 67 THR A CA 1
ATOM 529 C C . THR A 1 67 ? 17.516 -5.719 -5.902 1 98.5 67 THR A C 1
ATOM 531 O O . THR A 1 67 ? 18.328 -6.504 -6.383 1 98.5 67 THR A O 1
ATOM 534 N N . LEU A 1 68 ? 16.234 -5.961 -5.789 1 98.38 68 LEU A N 1
ATOM 535 C CA . LEU A 1 68 ? 15.648 -7.141 -6.422 1 98.38 68 LEU A CA 1
ATOM 536 C C . LEU A 1 68 ? 15.242 -6.836 -7.859 1 98.38 68 LEU A C 1
ATOM 538 O O . LEU A 1 68 ? 14.492 -5.887 -8.109 1 98.38 68 LEU A O 1
ATOM 542 N N . THR A 1 69 ? 15.672 -7.609 -8.812 1 97.62 69 THR A N 1
ATOM 543 C CA . THR A 1 69 ? 15.438 -7.371 -10.234 1 97.62 69 THR A CA 1
ATOM 544 C C . THR A 1 69 ? 14.688 -8.547 -10.859 1 97.62 69 THR A C 1
ATOM 546 O O . THR A 1 69 ? 14.867 -8.828 -12.047 1 97.62 69 THR A O 1
ATOM 549 N N . ASN A 1 70 ? 13.93 -9.258 -10.07 1 96 70 ASN A N 1
ATOM 550 C CA . ASN A 1 70 ? 13.242 -10.469 -10.508 1 96 70 ASN A CA 1
ATOM 551 C C . ASN A 1 70 ? 12.047 -10.148 -11.406 1 96 70 ASN A C 1
ATOM 553 O O . ASN A 1 70 ? 11.531 -11.031 -12.094 1 96 70 ASN A O 1
ATOM 557 N N . HIS A 1 71 ? 11.531 -8.992 -11.414 1 95.19 71 HIS A N 1
ATOM 558 C CA . HIS A 1 71 ? 10.453 -8.57 -12.297 1 95.19 71 HIS A CA 1
ATOM 559 C C . HIS A 1 71 ? 11 -8.008 -13.602 1 95.19 71 HIS A C 1
ATOM 561 O O . HIS A 1 71 ? 12.016 -7.309 -13.609 1 95.19 71 HIS A O 1
ATOM 567 N N . LYS A 1 72 ? 10.281 -8.266 -14.703 1 93.81 72 LYS A N 1
ATOM 568 C CA . LYS A 1 72 ? 10.656 -7.73 -16.016 1 93.81 72 LYS A CA 1
ATOM 569 C C . LYS A 1 72 ? 9.789 -6.527 -16.375 1 93.81 72 LYS A C 1
ATOM 571 O O . LYS A 1 72 ? 10.078 -5.824 -17.344 1 93.81 72 LYS A O 1
ATOM 576 N N . LYS A 1 73 ? 8.773 -6.34 -15.648 1 94.62 73 LYS A N 1
ATOM 577 C CA . LYS A 1 73 ? 7.863 -5.219 -15.836 1 94.62 73 LYS A CA 1
ATOM 578 C C . LYS A 1 73 ? 7.664 -4.445 -14.531 1 94.62 73 LYS A C 1
ATOM 580 O O . LYS A 1 73 ? 8.211 -4.82 -13.492 1 94.62 73 LYS A O 1
ATOM 585 N N . SER A 1 74 ? 6.926 -3.391 -14.617 1 95.88 74 SER A N 1
ATOM 586 C CA . SER A 1 74 ? 6.715 -2.467 -13.508 1 95.88 74 SER A CA 1
ATOM 587 C C . SER A 1 74 ? 6.191 -3.193 -12.273 1 95.88 74 SER A C 1
ATOM 589 O O . SER A 1 74 ? 5.234 -3.965 -12.359 1 95.88 74 SER A O 1
ATOM 591 N N . VAL A 1 75 ? 6.852 -2.965 -11.109 1 96.31 75 VAL A N 1
ATOM 592 C CA . VAL A 1 75 ? 6.297 -3.367 -9.82 1 96.31 75 VAL A CA 1
ATOM 593 C C . VAL A 1 75 ? 5.246 -2.357 -9.375 1 96.31 75 VAL A C 1
ATOM 595 O O . VAL A 1 75 ? 5.555 -1.18 -9.172 1 96.31 75 VAL A O 1
ATOM 598 N N . ARG A 1 76 ? 4.004 -2.766 -9.133 1 96.31 76 ARG A N 1
ATOM 599 C CA . ARG A 1 76 ? 2.92 -1.815 -8.914 1 96.31 76 ARG A CA 1
ATOM 600 C C . ARG A 1 76 ? 2.41 -1.888 -7.48 1 96.31 76 ARG A C 1
ATOM 602 O O . ARG A 1 76 ? 1.849 -0.918 -6.965 1 96.31 76 ARG A O 1
ATOM 609 N N . ALA A 1 77 ? 2.549 -3.014 -6.852 1 97.25 77 ALA A N 1
ATOM 610 C CA . ALA A 1 77 ? 2.051 -3.195 -5.492 1 97.25 77 ALA A CA 1
ATOM 611 C C . ALA A 1 77 ? 2.871 -4.242 -4.746 1 97.25 77 ALA A C 1
ATOM 613 O O . ALA A 1 77 ? 3.385 -5.188 -5.352 1 97.25 77 ALA A O 1
ATOM 614 N N . MET A 1 78 ? 3.002 -4.055 -3.453 1 97.62 78 MET A N 1
ATOM 615 C CA . MET A 1 78 ? 3.641 -5.012 -2.555 1 97.62 78 MET A CA 1
ATOM 616 C C . MET A 1 78 ? 2.83 -5.18 -1.273 1 97.62 78 MET A C 1
ATOM 618 O O . MET A 1 78 ? 2.07 -4.285 -0.893 1 97.62 78 MET A O 1
ATOM 622 N N . ALA A 1 79 ? 2.988 -6.289 -0.632 1 96.81 79 ALA A N 1
ATOM 623 C CA . ALA A 1 79 ? 2.307 -6.559 0.632 1 96.81 79 ALA A CA 1
ATOM 624 C C . ALA A 1 79 ? 3.145 -7.473 1.522 1 96.81 79 ALA A C 1
ATOM 626 O O . ALA A 1 79 ? 3.455 -8.602 1.144 1 96.81 79 ALA A O 1
ATOM 627 N N . PRO A 1 80 ? 3.553 -6.934 2.678 1 95.88 80 PRO A N 1
ATOM 628 C CA . PRO A 1 80 ? 4.188 -7.844 3.639 1 95.88 80 PRO A CA 1
ATOM 629 C C . PRO A 1 80 ? 3.217 -8.891 4.188 1 95.88 80 PRO A C 1
ATOM 631 O O . PRO A 1 80 ? 2.033 -8.594 4.375 1 95.88 80 PRO A O 1
ATOM 634 N N . HIS A 1 81 ? 3.74 -10.109 4.414 1 93.69 81 HIS A N 1
ATOM 635 C CA . HIS A 1 81 ? 2.943 -11.125 5.09 1 93.69 81 HIS A CA 1
ATOM 636 C C . HIS A 1 81 ? 2.77 -10.797 6.57 1 93.69 81 HIS A C 1
ATOM 638 O O . HIS A 1 81 ? 3.723 -10.375 7.234 1 93.69 81 HIS A O 1
ATOM 644 N N . PRO A 1 82 ? 1.617 -11 7.086 1 88.44 82 PRO A N 1
ATOM 645 C CA . PRO A 1 82 ? 1.362 -10.578 8.469 1 88.44 82 PRO A CA 1
ATOM 646 C C . PRO A 1 82 ? 2.072 -11.453 9.492 1 88.44 82 PRO A C 1
ATOM 648 O O . PRO A 1 82 ? 2.346 -11.008 10.609 1 88.44 82 PRO A O 1
ATOM 651 N N . LYS A 1 83 ? 2.371 -12.664 9.164 1 88.38 83 LYS A N 1
ATOM 652 C CA . LYS A 1 83 ? 2.9 -13.594 10.148 1 88.38 83 LYS A CA 1
ATOM 653 C C . LYS A 1 83 ? 4.285 -14.094 9.75 1 88.38 83 LYS A C 1
ATOM 655 O O . LYS A 1 83 ? 5.145 -14.32 10.602 1 88.38 83 LYS A O 1
ATOM 660 N N . GLU A 1 84 ? 4.457 -14.281 8.5 1 92.81 84 GLU A N 1
ATOM 661 C CA . GLU A 1 84 ? 5.723 -14.805 7.988 1 92.81 84 GLU A CA 1
ATOM 662 C C . GLU A 1 84 ? 6.684 -13.68 7.629 1 92.81 84 GLU A C 1
ATOM 664 O O . GLU A 1 84 ? 6.258 -12.57 7.312 1 92.81 84 GLU A O 1
ATOM 669 N N . GLN A 1 85 ? 7.934 -13.961 7.691 1 96.12 85 GLN A N 1
ATOM 670 C CA . GLN A 1 85 ? 8.953 -13.023 7.25 1 96.12 85 GLN A CA 1
ATOM 671 C C . GLN A 1 85 ? 9.109 -13.039 5.734 1 96.12 85 GLN A C 1
ATOM 673 O O . GLN A 1 85 ? 10.156 -13.438 5.215 1 96.12 85 GLN A O 1
ATOM 678 N N . ALA A 1 86 ? 8.078 -12.641 5.062 1 96.88 86 ALA A N 1
ATOM 679 C CA . ALA A 1 86 ? 8.008 -12.648 3.604 1 96.88 86 ALA A CA 1
ATOM 680 C C . ALA A 1 86 ? 7.09 -11.539 3.092 1 96.88 86 ALA A C 1
ATOM 682 O O . ALA A 1 86 ? 6.383 -10.898 3.873 1 96.88 86 ALA A O 1
ATOM 683 N N . PHE A 1 87 ? 7.176 -11.312 1.802 1 96.94 87 PHE A N 1
ATOM 684 C CA . PHE A 1 87 ? 6.25 -10.375 1.182 1 96.94 87 PHE A CA 1
ATOM 685 C C . PHE A 1 87 ? 5.957 -10.773 -0.259 1 96.94 87 PHE A C 1
ATOM 687 O O . PHE A 1 87 ? 6.734 -11.508 -0.877 1 96.94 87 PHE A O 1
ATOM 694 N N . ALA A 1 88 ? 4.84 -10.312 -0.742 1 95.75 88 ALA A N 1
ATOM 695 C CA . ALA A 1 88 ? 4.43 -10.5 -2.131 1 95.75 88 ALA A CA 1
ATOM 696 C C . ALA A 1 88 ? 4.602 -9.211 -2.932 1 95.75 88 ALA A C 1
ATOM 698 O O . ALA A 1 88 ? 4.395 -8.109 -2.406 1 95.75 88 ALA A O 1
ATOM 699 N N . SER A 1 89 ? 4.984 -9.289 -4.172 1 96.31 89 SER A N 1
ATOM 700 C CA . SER A 1 89 ? 5.09 -8.172 -5.102 1 96.31 89 SER A CA 1
ATOM 701 C C . SER A 1 89 ? 4.309 -8.438 -6.383 1 96.31 89 SER A C 1
ATOM 703 O O . SER A 1 89 ? 4.324 -9.555 -6.902 1 96.31 89 SER A O 1
ATOM 705 N N . ALA A 1 90 ? 3.607 -7.422 -6.801 1 95.12 90 ALA A N 1
ATOM 706 C CA . ALA A 1 90 ? 2.801 -7.551 -8.016 1 95.12 90 ALA A CA 1
ATOM 707 C C . ALA A 1 90 ? 3.359 -6.688 -9.141 1 95.12 90 ALA A C 1
ATOM 709 O O . ALA A 1 90 ? 3.566 -5.484 -8.969 1 95.12 90 ALA A O 1
ATOM 710 N N . SER A 1 91 ? 3.605 -7.262 -10.211 1 92.62 91 SER A N 1
ATOM 711 C CA . SER A 1 91 ? 3.93 -6.637 -11.492 1 92.62 91 SER A CA 1
ATOM 712 C C . SER A 1 91 ? 2.955 -7.07 -12.578 1 92.62 91 SER A C 1
ATOM 714 O O . SER A 1 91 ? 2.115 -7.945 -12.359 1 92.62 91 SER A O 1
ATOM 716 N N . THR A 1 92 ? 2.986 -6.352 -13.789 1 83.94 92 THR A N 1
ATOM 717 C CA . THR A 1 92 ? 2.127 -6.734 -14.906 1 83.94 92 THR A CA 1
ATOM 718 C C . THR A 1 92 ? 2.41 -8.172 -15.336 1 83.94 92 THR A C 1
ATOM 720 O O . THR A 1 92 ? 1.543 -8.828 -15.914 1 83.94 92 THR A O 1
ATOM 723 N N . ASP A 1 93 ? 3.537 -8.727 -15.062 1 76.31 93 ASP A N 1
ATOM 724 C CA . ASP A 1 93 ? 3.896 -10.062 -15.523 1 76.31 93 ASP A CA 1
ATOM 725 C C . ASP A 1 93 ? 3.471 -11.125 -14.508 1 76.31 93 ASP A C 1
ATOM 727 O O . ASP A 1 93 ? 3.008 -12.203 -14.891 1 76.31 93 ASP A O 1
ATOM 731 N N . ASN A 1 94 ? 3.691 -10.883 -13.211 1 85.44 94 ASN A N 1
ATOM 732 C CA . ASN A 1 94 ? 3.389 -11.906 -12.219 1 85.44 94 ASN A CA 1
ATOM 733 C C . ASN A 1 94 ? 3.379 -11.328 -10.805 1 85.44 94 ASN A C 1
ATOM 735 O O . ASN A 1 94 ? 3.82 -10.203 -10.586 1 85.44 94 ASN A O 1
ATOM 739 N N . ILE A 1 95 ? 2.764 -12.141 -9.93 1 91.06 95 ILE A N 1
ATOM 740 C CA . ILE A 1 95 ? 2.951 -11.93 -8.5 1 91.06 95 ILE A CA 1
ATOM 741 C C . ILE A 1 95 ? 4.047 -12.852 -7.98 1 91.06 95 ILE A C 1
ATOM 743 O O . ILE A 1 95 ? 4.059 -14.047 -8.289 1 91.06 95 ILE A O 1
ATOM 747 N N . LYS A 1 96 ? 4.965 -12.266 -7.25 1 93.56 96 LYS A N 1
ATOM 748 C CA . LYS A 1 96 ? 6.105 -13.023 -6.742 1 93.56 96 LYS A CA 1
ATOM 749 C C . LYS A 1 96 ? 6.191 -12.93 -5.223 1 93.56 96 LYS A C 1
ATOM 751 O O . LYS A 1 96 ? 5.789 -11.93 -4.633 1 93.56 96 LYS A O 1
ATOM 756 N N . LYS A 1 97 ? 6.719 -14.016 -4.637 1 94.69 97 LYS A N 1
ATOM 757 C CA . LYS A 1 97 ? 6.98 -14.039 -3.199 1 94.69 97 LYS A CA 1
ATOM 758 C C . LYS A 1 97 ? 8.477 -13.969 -2.91 1 94.69 97 LYS A C 1
ATOM 760 O O . LYS A 1 97 ? 9.281 -14.625 -3.574 1 94.69 97 LYS A O 1
ATOM 765 N N . PHE A 1 98 ? 8.852 -13.164 -1.904 1 97.75 98 PHE A N 1
ATOM 766 C CA . PHE A 1 98 ? 10.227 -12.992 -1.453 1 97.75 98 PHE A CA 1
ATOM 767 C C . PHE A 1 98 ? 10.328 -13.164 0.058 1 97.75 98 PHE A C 1
ATOM 769 O O . PHE A 1 98 ? 9.352 -12.945 0.779 1 97.75 98 PHE A O 1
ATOM 776 N N . THR A 1 99 ? 11.516 -13.484 0.528 1 97.75 99 THR A N 1
ATOM 777 C CA . THR A 1 99 ? 11.734 -13.562 1.968 1 97.75 99 THR A CA 1
ATOM 778 C C . THR A 1 99 ? 12.086 -12.188 2.537 1 97.75 99 THR A C 1
ATOM 780 O O . THR A 1 99 ? 12.508 -11.297 1.802 1 97.75 99 THR A O 1
ATOM 783 N N . LEU A 1 100 ? 11.805 -11.961 3.756 1 97 100 LEU A N 1
ATOM 784 C CA . LEU A 1 100 ? 12.359 -10.891 4.586 1 97 100 LEU A CA 1
ATOM 785 C C . LEU A 1 100 ? 13.281 -11.461 5.656 1 97 100 LEU A C 1
ATOM 787 O O . LEU A 1 100 ? 13.062 -12.57 6.148 1 97 100 LEU A O 1
ATOM 791 N N . PRO A 1 101 ? 14.453 -10.859 5.992 1 95.56 101 PRO A N 1
ATOM 792 C CA . PRO A 1 101 ? 14.812 -9.492 5.617 1 95.56 101 PRO A CA 1
ATOM 793 C C . PRO A 1 101 ? 15.734 -9.438 4.402 1 95.56 101 PRO A C 1
ATOM 795 O O . PRO A 1 101 ? 16.109 -8.352 3.949 1 95.56 101 PRO A O 1
ATOM 798 N N . LYS A 1 102 ? 16.016 -10.539 3.734 1 96.5 102 LYS A N 1
ATOM 799 C CA . LYS A 1 102 ? 17.094 -10.547 2.758 1 96.5 102 LYS A CA 1
ATOM 800 C C . LYS A 1 102 ? 16.562 -10.383 1.339 1 96.5 102 LYS A C 1
ATOM 802 O O . LYS A 1 102 ? 17.328 -10.094 0.413 1 96.5 102 LYS A O 1
ATOM 807 N N . GLY A 1 103 ? 15.305 -10.594 1.124 1 97.62 103 GLY A N 1
ATOM 808 C CA . GLY A 1 103 ? 14.719 -10.383 -0.191 1 97.62 103 GLY A CA 1
ATOM 809 C C . GLY A 1 103 ? 15.023 -11.508 -1.164 1 97.62 103 GLY A C 1
ATOM 810 O O . GLY A 1 103 ? 15.242 -11.258 -2.352 1 97.62 103 GLY A O 1
ATOM 811 N N . GLN A 1 104 ? 15.102 -12.68 -0.638 1 97.69 104 GLN A N 1
ATOM 812 C CA . GLN A 1 104 ? 15.312 -13.812 -1.529 1 97.69 104 GLN A CA 1
ATOM 813 C C . GLN A 1 104 ? 14.023 -14.195 -2.246 1 97.69 104 GLN A C 1
ATOM 815 O O . GLN A 1 104 ? 12.961 -14.289 -1.619 1 97.69 104 GLN A O 1
ATOM 820 N N . PHE A 1 105 ? 14.18 -14.469 -3.562 1 97.19 105 PHE A N 1
ATOM 821 C CA . PHE A 1 105 ? 13.031 -14.914 -4.34 1 97.19 105 PHE A CA 1
ATOM 822 C C . PHE A 1 105 ? 12.586 -16.312 -3.912 1 97.19 105 PHE A C 1
ATOM 824 O O . PHE A 1 105 ? 13.414 -17.203 -3.768 1 97.19 105 PHE A O 1
ATOM 831 N N . CYS A 1 106 ? 11.32 -16.5 -3.695 1 95.69 106 CYS A N 1
ATOM 832 C CA . CYS A 1 106 ? 10.781 -17.812 -3.34 1 95.69 106 CYS A CA 1
ATOM 833 C C . CYS A 1 106 ? 10.148 -18.484 -4.551 1 95.69 106 CYS A C 1
ATOM 835 O O . CYS A 1 106 ? 10.711 -19.422 -5.109 1 95.69 106 CYS A O 1
ATOM 837 N N . HIS A 1 107 ? 8.992 -17.984 -5.02 1 91.69 107 HIS A N 1
ATOM 838 C CA . HIS A 1 107 ? 8.273 -18.547 -6.156 1 91.69 107 HIS A CA 1
ATOM 839 C C . HIS A 1 107 ? 7.258 -17.547 -6.707 1 91.69 107 HIS A C 1
ATOM 841 O O . HIS A 1 107 ? 6.961 -16.531 -6.062 1 91.69 107 HIS A O 1
ATOM 847 N N . ASN A 1 108 ? 6.75 -17.766 -7.969 1 88.75 108 ASN A N 1
ATOM 848 C CA . ASN A 1 108 ? 5.613 -17.047 -8.531 1 88.75 108 ASN A CA 1
ATOM 849 C C . ASN A 1 108 ? 4.305 -17.438 -7.855 1 88.75 108 ASN A C 1
ATOM 851 O O . ASN A 1 108 ? 4.109 -18.609 -7.504 1 88.75 108 ASN A O 1
ATOM 855 N N . MET A 1 109 ? 3.572 -16.234 -7.672 1 81.38 109 MET A N 1
ATOM 856 C CA . MET A 1 109 ? 2.242 -16.469 -7.121 1 81.38 109 MET A CA 1
ATOM 857 C C . MET A 1 109 ? 1.166 -16.25 -8.18 1 81.38 109 MET A C 1
ATOM 859 O O . MET A 1 109 ? 1.367 -15.477 -9.117 1 81.38 109 MET A O 1
ATOM 863 N N . LEU A 1 110 ? -0.043 -16.781 -8.062 1 70.69 110 LEU A N 1
ATOM 864 C CA . LEU A 1 110 ? -1.28 -16.609 -8.82 1 70.69 110 LEU A CA 1
ATOM 865 C C . LEU A 1 110 ? -0.994 -16.469 -10.312 1 70.69 110 LEU A C 1
ATOM 867 O O . LEU A 1 110 ? -1.185 -15.398 -10.883 1 70.69 110 LEU A O 1
ATOM 871 N N . SER A 1 111 ? -0.661 -17.281 -11.031 1 62.94 111 SER A N 1
ATOM 872 C CA . SER A 1 111 ? -0.347 -17.297 -12.453 1 62.94 111 SER A CA 1
ATOM 873 C C . SER A 1 111 ? -1.572 -16.953 -13.297 1 62.94 111 SER A C 1
ATOM 875 O O . SER A 1 111 ? -1.443 -16.531 -14.445 1 62.94 111 SER A O 1
ATOM 877 N N . GLN A 1 112 ? -2.641 -16.938 -12.672 1 61.59 112 GLN A N 1
ATOM 878 C CA . GLN A 1 112 ? -3.852 -16.703 -13.461 1 61.59 112 GLN A CA 1
ATOM 879 C C . GLN A 1 112 ? -4.297 -15.25 -13.383 1 61.59 112 GLN A C 1
ATOM 881 O O . GLN A 1 112 ? -5.219 -14.844 -14.094 1 61.59 112 GLN A O 1
ATOM 886 N N . GLN A 1 113 ? -3.67 -14.602 -12.625 1 62.47 113 GLN A N 1
ATOM 887 C CA . GLN A 1 113 ? -4.078 -13.203 -12.5 1 62.47 113 GLN A CA 1
ATOM 888 C C . GLN A 1 113 ? -3.705 -12.406 -13.75 1 62.47 113 GLN A C 1
ATOM 890 O O . GLN A 1 113 ? -2.529 -12.32 -14.109 1 62.47 113 GLN A O 1
ATOM 895 N N . LYS A 1 114 ? -4.77 -11.914 -14.43 1 66.38 114 LYS A N 1
ATOM 896 C CA . LYS A 1 114 ? -4.539 -11.281 -15.727 1 66.38 114 LYS A CA 1
ATOM 897 C C . LYS A 1 114 ? -4.719 -9.766 -15.633 1 66.38 114 LYS A C 1
ATOM 899 O O . LYS A 1 114 ? -4.461 -9.047 -16.594 1 66.38 114 LYS A O 1
ATOM 904 N N . THR A 1 115 ? -5.137 -9.312 -14.484 1 74.06 115 THR A N 1
ATOM 905 C CA . THR A 1 115 ? -5.434 -7.887 -14.406 1 74.06 115 THR A CA 1
ATOM 906 C C . THR A 1 115 ? -4.305 -7.141 -13.703 1 74.06 115 THR A C 1
ATOM 908 O O . THR A 1 115 ? -3.543 -7.73 -12.938 1 74.06 115 THR A O 1
ATOM 911 N N . ILE A 1 116 ? -4.148 -5.855 -14.164 1 83.62 116 ILE A N 1
ATOM 912 C CA . ILE A 1 116 ? -3.162 -4.992 -13.523 1 83.62 116 ILE A CA 1
ATOM 913 C C . ILE A 1 116 ? -3.537 -4.785 -12.055 1 83.62 116 ILE A C 1
ATOM 915 O O . ILE A 1 116 ? -4.668 -4.402 -11.742 1 83.62 116 ILE A O 1
ATOM 919 N N . ILE A 1 117 ? -2.588 -5.105 -11.211 1 90.19 117 ILE A N 1
ATOM 920 C CA . ILE A 1 117 ? -2.758 -4.965 -9.773 1 90.19 117 ILE A CA 1
ATOM 921 C C . ILE A 1 117 ? -2.1 -3.672 -9.297 1 90.19 117 ILE A C 1
ATOM 923 O O . ILE A 1 117 ? -0.887 -3.498 -9.438 1 90.19 117 ILE A O 1
ATOM 927 N N . ASN A 1 118 ? -2.895 -2.746 -8.727 1 93.5 118 ASN A N 1
ATOM 928 C CA . ASN A 1 118 ? -2.395 -1.464 -8.242 1 93.5 118 ASN A CA 1
ATOM 929 C C . ASN A 1 118 ? -2.285 -1.439 -6.723 1 93.5 118 ASN A C 1
ATOM 931 O O . ASN A 1 118 ? -1.637 -0.558 -6.156 1 93.5 118 ASN A O 1
ATOM 935 N N . ALA A 1 119 ? -2.912 -2.262 -6.137 1 96.12 119 ALA A N 1
ATOM 936 C CA . ALA A 1 119 ? -2.928 -2.361 -4.68 1 96.12 119 ALA A CA 1
ATOM 937 C C . ALA A 1 119 ? -2.969 -3.818 -4.227 1 96.12 119 ALA A C 1
ATOM 939 O O . ALA A 1 119 ? -3.596 -4.66 -4.879 1 96.12 119 ALA A O 1
ATOM 940 N N . MET A 1 120 ? -2.324 -4.09 -3.146 1 96.06 120 MET A N 1
ATOM 941 C CA . MET A 1 120 ? -2.271 -5.461 -2.641 1 96.06 120 MET A CA 1
ATOM 942 C C . MET A 1 120 ? -2.154 -5.473 -1.12 1 96.06 120 MET A C 1
ATOM 944 O O . MET A 1 120 ? -1.479 -4.625 -0.538 1 96.06 120 MET A O 1
ATOM 948 N N . ALA A 1 121 ? -2.773 -6.422 -0.475 1 96.38 121 ALA A N 1
ATOM 949 C CA . ALA A 1 121 ? -2.629 -6.695 0.953 1 96.38 121 ALA A CA 1
ATOM 950 C C . ALA A 1 121 ? -2.77 -8.188 1.242 1 96.38 121 ALA A C 1
ATOM 952 O O . ALA A 1 121 ? -3.379 -8.922 0.463 1 96.38 121 ALA A O 1
ATOM 953 N N . VAL A 1 122 ? -2.105 -8.633 2.316 1 92.19 122 VAL A N 1
ATOM 954 C CA . VAL A 1 122 ? -2.217 -10.016 2.773 1 92.19 122 VAL A CA 1
ATOM 955 C C . VAL A 1 122 ? -2.785 -10.047 4.188 1 92.19 122 VAL A C 1
ATOM 957 O O . VAL A 1 122 ? -2.375 -9.266 5.047 1 92.19 122 VAL A O 1
ATOM 960 N N . ASN A 1 123 ? -3.783 -10.859 4.543 1 86.94 123 ASN A N 1
ATOM 961 C CA . ASN A 1 123 ? -4.324 -10.914 5.895 1 86.94 123 ASN A CA 1
ATOM 962 C C . ASN A 1 123 ? -4.094 -12.273 6.539 1 86.94 123 ASN A C 1
ATOM 964 O O . ASN A 1 123 ? -4.402 -12.477 7.715 1 86.94 123 ASN A O 1
ATOM 968 N N . GLU A 1 124 ? -3.795 -13.258 5.906 1 75.81 124 GLU A N 1
ATOM 969 C CA . GLU A 1 124 ? -3.48 -14.57 6.469 1 75.81 124 GLU A CA 1
ATOM 970 C C . GLU A 1 124 ? -2.395 -15.266 5.664 1 75.81 124 GLU A C 1
ATOM 972 O O . GLU A 1 124 ? -2.203 -14.977 4.48 1 75.81 124 GLU A O 1
ATOM 977 N N . MET B 1 1 ? -5.191 -15.305 2.971 1 84.25 1 MET B N 1
ATOM 978 C CA . MET B 1 1 ? -6.027 -14.523 2.064 1 84.25 1 MET B CA 1
ATOM 979 C C . MET B 1 1 ? -5.246 -13.344 1.483 1 84.25 1 MET B C 1
ATOM 981 O O . MET B 1 1 ? -4.445 -12.719 2.182 1 84.25 1 MET B O 1
ATOM 985 N N . LEU B 1 2 ? -5.527 -13.102 0.217 1 89 2 LEU B N 1
ATOM 986 C CA . LEU B 1 2 ? -4.891 -12.039 -0.559 1 89 2 LEU B CA 1
ATOM 987 C C . LEU B 1 2 ? -5.93 -11.078 -1.121 1 89 2 LEU B C 1
ATOM 989 O O . LEU B 1 2 ? -6.973 -11.508 -1.622 1 89 2 LEU B O 1
ATOM 993 N N . LEU B 1 3 ? -5.621 -9.828 -0.912 1 92.94 3 LEU B N 1
ATOM 994 C CA . LEU B 1 3 ? -6.449 -8.773 -1.498 1 92.94 3 LEU B CA 1
ATOM 995 C C . LEU B 1 3 ? -5.715 -8.086 -2.643 1 92.94 3 LEU B C 1
ATOM 997 O O . LEU B 1 3 ? -4.535 -7.746 -2.518 1 92.94 3 LEU B O 1
ATOM 1001 N N . THR B 1 4 ? -6.43 -7.836 -3.758 1 93.69 4 THR B N 1
ATOM 1002 C CA . THR B 1 4 ? -5.863 -7.105 -4.887 1 93.69 4 THR B CA 1
ATOM 1003 C C . THR B 1 4 ? -6.852 -6.066 -5.406 1 93.69 4 THR B C 1
ATOM 1005 O O . THR B 1 4 ? -8.062 -6.316 -5.449 1 93.69 4 THR B O 1
ATOM 1008 N N . GLY B 1 5 ? -6.324 -4.887 -5.672 1 94.31 5 GLY B N 1
ATOM 1009 C CA . GLY B 1 5 ? -7.109 -3.824 -6.281 1 94.31 5 GLY B CA 1
ATOM 1010 C C . GLY B 1 5 ? -6.512 -3.316 -7.582 1 94.31 5 GLY B C 1
ATOM 1011 O O . GLY B 1 5 ? -5.293 -3.293 -7.742 1 94.31 5 GLY B O 1
ATOM 1012 N N . GLY B 1 6 ? -7.43 -2.832 -8.445 1 93 6 GLY B N 1
ATOM 1013 C CA . GLY B 1 6 ? -6.91 -2.387 -9.727 1 93 6 GLY B CA 1
ATOM 1014 C C . GLY B 1 6 ? -7.812 -1.389 -10.422 1 93 6 GLY B C 1
ATOM 1015 O O . GLY B 1 6 ? -8.609 -0.708 -9.773 1 93 6 GLY B O 1
ATOM 1016 N N . ARG B 1 7 ? -7.566 -1.269 -11.734 1 92.75 7 ARG B N 1
ATOM 1017 C CA . ARG B 1 7 ? -8.219 -0.264 -12.57 1 92.75 7 ARG B CA 1
ATOM 1018 C C . ARG B 1 7 ? -9.664 -0.656 -12.867 1 92.75 7 ARG B C 1
ATOM 1020 O O . ARG B 1 7 ? -10.453 0.171 -13.32 1 92.75 7 ARG B O 1
ATOM 1027 N N . ASP B 1 8 ? -10.055 -1.86 -12.633 1 92.19 8 ASP B N 1
ATOM 1028 C CA . ASP B 1 8 ? -11.422 -2.309 -12.898 1 92.19 8 ASP B CA 1
ATOM 1029 C C . ASP B 1 8 ? -12.359 -1.917 -11.758 1 92.19 8 ASP B C 1
ATOM 1031 O O . ASP B 1 8 ? -13.516 -2.336 -11.734 1 92.19 8 ASP B O 1
ATOM 1035 N N . SER B 1 9 ? -11.906 -1.177 -10.75 1 96.12 9 SER B N 1
ATOM 1036 C CA . SER B 1 9 ? -12.672 -0.554 -9.68 1 96.12 9 SER B CA 1
ATOM 1037 C C . SER B 1 9 ? -13.141 -1.59 -8.664 1 96.12 9 SER B C 1
ATOM 1039 O O . SER B 1 9 ? -14.172 -1.402 -8.008 1 96.12 9 SER B O 1
ATOM 1041 N N . VAL B 1 10 ? -12.367 -2.627 -8.641 1 94.25 10 VAL B N 1
ATOM 1042 C CA . VAL B 1 10 ? -12.766 -3.689 -7.727 1 94.25 10 VAL B CA 1
ATOM 1043 C C . VAL B 1 10 ? -11.562 -4.121 -6.887 1 94.25 10 VAL B C 1
ATOM 1045 O O . VAL B 1 10 ? -10.445 -4.246 -7.402 1 94.25 10 VAL B O 1
ATOM 1048 N N . CYS B 1 11 ? -11.758 -4.289 -5.602 1 95.31 11 CYS B N 1
ATOM 1049 C CA . CYS B 1 11 ? -10.82 -5.031 -4.758 1 95.31 11 CYS B CA 1
ATOM 1050 C C . CYS B 1 11 ? -11.25 -6.488 -4.629 1 95.31 11 CYS B C 1
ATOM 1052 O O . CYS B 1 11 ? -12.312 -6.781 -4.078 1 95.31 11 CYS B O 1
ATOM 1054 N N . ARG B 1 12 ? -10.453 -7.367 -5.105 1 92 12 ARG B N 1
ATOM 1055 C CA . ARG B 1 12 ? -10.766 -8.789 -5.062 1 92 12 ARG B CA 1
ATOM 1056 C C . ARG B 1 12 ? -10.148 -9.453 -3.832 1 92 12 ARG B C 1
ATOM 1058 O O . ARG B 1 12 ? -8.992 -9.18 -3.488 1 92 12 ARG B O 1
ATOM 1065 N N . VAL B 1 13 ? -10.93 -10.25 -3.184 1 90.69 13 VAL B N 1
ATOM 1066 C CA . VAL B 1 13 ? -10.477 -11.102 -2.084 1 90.69 13 VAL B CA 1
ATOM 1067 C C . VAL B 1 13 ? -10.258 -12.523 -2.588 1 90.69 13 VAL B C 1
ATOM 1069 O O . VAL B 1 13 ? -11.164 -13.125 -3.17 1 90.69 13 VAL B O 1
ATOM 1072 N N . TRP B 1 14 ? -9.094 -13.008 -2.35 1 86.5 14 TRP B N 1
ATOM 1073 C CA . TRP B 1 14 ? -8.719 -14.305 -2.895 1 86.5 14 TRP B CA 1
ATOM 1074 C C . TRP B 1 14 ? -8.484 -15.32 -1.778 1 86.5 14 TRP B C 1
ATOM 1076 O O . TRP B 1 14 ? -7.898 -14.984 -0.746 1 86.5 14 TRP B O 1
ATOM 1086 N N . ASP B 1 15 ? -8.93 -16.578 -2.039 1 82.81 15 ASP B N 1
ATOM 1087 C CA . ASP B 1 15 ? -8.398 -17.734 -1.32 1 82.81 15 ASP B CA 1
ATOM 1088 C C . ASP B 1 15 ? -7.094 -18.219 -1.949 1 82.81 15 ASP B C 1
ATOM 1090 O O . ASP B 1 15 ? -7.102 -18.828 -3.023 1 82.81 15 ASP B O 1
ATOM 1094 N N . ILE B 1 16 ? -6.004 -17.922 -1.327 1 76.25 16 ILE B N 1
ATOM 1095 C CA . ILE B 1 16 ? -4.699 -18.188 -1.926 1 76.25 16 ILE B CA 1
ATOM 1096 C C . ILE B 1 16 ? -4.496 -19.688 -2.1 1 76.25 16 ILE B C 1
ATOM 1098 O O . ILE B 1 16 ? -3.91 -20.125 -3.09 1 76.25 16 ILE B O 1
ATOM 1102 N N . ARG B 1 17 ? -4.855 -20.453 -1.104 1 77.94 17 ARG B N 1
ATOM 1103 C CA . ARG B 1 17 ? -4.688 -21.906 -1.166 1 77.94 17 ARG B CA 1
ATOM 1104 C C . ARG B 1 17 ? -5.445 -22.484 -2.354 1 77.94 17 ARG B C 1
ATOM 1106 O O . ARG B 1 17 ? -4.91 -23.328 -3.082 1 77.94 17 ARG B O 1
ATOM 1113 N N . LYS B 1 18 ? -6.652 -22.047 -2.578 1 80.56 18 LYS B N 1
ATOM 1114 C CA . LYS B 1 18 ? -7.48 -22.547 -3.67 1 80.56 18 LYS B CA 1
ATOM 1115 C C . LYS B 1 18 ? -7.254 -21.75 -4.945 1 80.56 18 LYS B C 1
ATOM 1117 O O . LYS B 1 18 ? -7.762 -22.109 -6.012 1 80.56 18 LYS B O 1
ATOM 1122 N N . GLN B 1 19 ? -6.531 -20.734 -4.809 1 79.19 19 GLN B N 1
ATOM 1123 C CA . GLN B 1 19 ? -6.262 -19.812 -5.91 1 79.19 19 GLN B CA 1
ATOM 1124 C C . GLN B 1 19 ? -7.555 -19.359 -6.578 1 79.19 19 GLN B C 1
ATOM 1126 O O . GLN B 1 19 ? -7.664 -19.375 -7.809 1 79.19 19 GLN B O 1
ATOM 1131 N N . SER B 1 20 ? -8.516 -19.047 -5.766 1 83.25 20 SER B N 1
ATOM 1132 C CA . SER B 1 20 ? -9.805 -18.609 -6.277 1 83.25 20 SER B CA 1
ATOM 1133 C C . SER B 1 20 ? -10.258 -17.312 -5.605 1 83.25 20 SER B C 1
ATOM 1135 O O . SER B 1 20 ? -9.945 -17.078 -4.438 1 83.25 20 SER B O 1
ATOM 1137 N N . GLN B 1 21 ? -11.031 -16.531 -6.438 1 84.75 21 GLN B N 1
ATOM 1138 C CA . GLN B 1 21 ? -11.625 -15.312 -5.91 1 84.75 21 GLN B CA 1
ATOM 1139 C C . GLN B 1 21 ? -12.82 -15.617 -5.016 1 84.75 21 GLN B C 1
ATOM 1141 O O . GLN B 1 21 ? -13.672 -16.438 -5.367 1 84.75 21 GLN B O 1
ATOM 1146 N N . ILE B 1 22 ? -12.922 -15 -3.84 1 86.25 22 ILE B N 1
ATOM 1147 C CA . ILE B 1 22 ? -14.008 -15.195 -2.893 1 86.25 22 ILE B CA 1
ATOM 1148 C C . ILE B 1 22 ? -15.016 -14.055 -3.021 1 86.25 22 ILE B 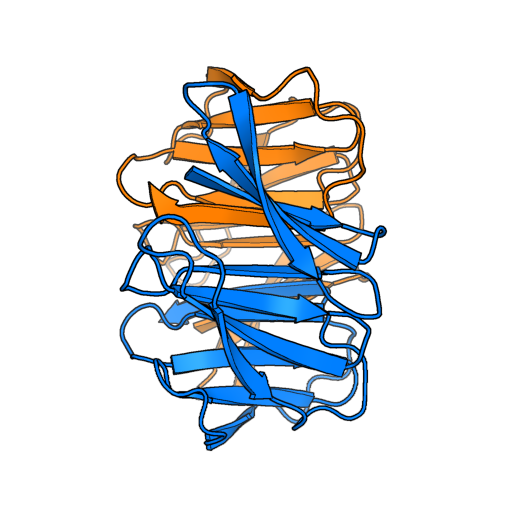C 1
ATOM 1150 O O . ILE B 1 22 ? -16.203 -14.289 -3.236 1 86.25 22 ILE B O 1
ATOM 1154 N N . TYR B 1 23 ? -14.516 -12.797 -2.859 1 86.81 23 TYR B N 1
ATOM 1155 C CA . TYR B 1 23 ? -15.359 -11.609 -2.918 1 86.81 23 TYR B CA 1
ATOM 1156 C C . TYR B 1 23 ? -14.773 -10.562 -3.861 1 86.81 23 TYR B C 1
ATOM 1158 O O . TYR B 1 23 ? -13.586 -10.609 -4.188 1 86.81 23 TYR B O 1
ATOM 1166 N N . ALA B 1 24 ? -15.703 -9.703 -4.316 1 91.94 24 ALA B N 1
ATOM 1167 C CA . ALA B 1 24 ? -15.352 -8.461 -4.996 1 91.94 24 ALA B CA 1
ATOM 1168 C C . ALA B 1 24 ? -15.914 -7.254 -4.262 1 91.94 24 ALA B C 1
ATOM 1170 O O . ALA B 1 24 ? -17.125 -7.168 -4.031 1 91.94 24 ALA B O 1
ATOM 1171 N N . LEU B 1 25 ? -15.031 -6.434 -3.801 1 94.5 25 LEU B N 1
ATOM 1172 C CA . LEU B 1 25 ? -15.422 -5.215 -3.102 1 94.5 25 LEU B CA 1
ATOM 1173 C C . LEU B 1 25 ? -15.383 -4.012 -4.039 1 94.5 25 LEU B C 1
ATOM 1175 O O . LEU B 1 25 ? -14.312 -3.578 -4.457 1 94.5 25 LEU B O 1
ATOM 1179 N N . GLY B 1 26 ? -16.469 -3.387 -4.273 1 94.44 26 GLY B N 1
ATOM 1180 C CA . GLY B 1 26 ? -16.594 -2.488 -5.41 1 94.44 26 GLY B CA 1
ATOM 1181 C C . GLY B 1 26 ? -16.344 -1.035 -5.051 1 94.44 26 GLY B C 1
ATOM 1182 O O . GLY B 1 26 ? -16.688 -0.597 -3.949 1 94.44 26 GLY B O 1
ATOM 1183 N N . HIS B 1 27 ? -15.789 -0.307 -5.918 1 97.25 27 HIS B N 1
ATOM 1184 C CA . HIS B 1 27 ? -15.672 1.146 -5.973 1 97.25 27 HIS B CA 1
ATOM 1185 C C . HIS B 1 27 ? -16.203 1.694 -7.293 1 97.25 27 HIS B C 1
ATOM 1187 O O . HIS B 1 27 ? -16.594 0.927 -8.172 1 97.25 27 HIS B O 1
ATOM 1193 N N . GLU B 1 28 ? -16.328 2.967 -7.344 1 97.69 28 GLU B N 1
ATOM 1194 C CA . GLU B 1 28 ? -16.812 3.596 -8.57 1 97.69 28 GLU B CA 1
ATOM 1195 C C . GLU B 1 28 ? -15.648 3.955 -9.5 1 97.69 28 GLU B C 1
ATOM 1197 O O . GLU B 1 28 ? -15.867 4.391 -10.633 1 97.69 28 GLU B O 1
ATOM 1202 N N . ASN B 1 29 ? -14.484 3.828 -9.078 1 98.06 29 ASN B N 1
ATOM 1203 C CA . ASN B 1 29 ? -13.258 4.086 -9.82 1 98.06 29 ASN B CA 1
ATOM 1204 C C . ASN B 1 29 ? -12.109 3.201 -9.344 1 98.06 29 ASN B C 1
ATOM 1206 O O . ASN B 1 29 ? -12.305 2.322 -8.5 1 98.06 29 ASN B O 1
ATOM 1210 N N . THR B 1 30 ? -10.93 3.324 -9.969 1 96.69 30 THR B N 1
ATOM 1211 C CA . THR B 1 30 ? -9.734 2.525 -9.711 1 96.69 30 THR B CA 1
ATOM 1212 C C . THR B 1 30 ? -9.492 2.385 -8.211 1 96.69 30 THR B C 1
ATOM 1214 O O . THR B 1 30 ? -9.562 3.369 -7.477 1 96.69 30 THR B O 1
ATOM 1217 N N . VAL B 1 31 ? -9.305 1.131 -7.715 1 97.44 31 VAL B N 1
ATOM 1218 C CA . VAL B 1 31 ? -8.844 0.886 -6.355 1 97.44 31 VAL B CA 1
ATOM 1219 C C . VAL B 1 31 ? -7.32 1.001 -6.297 1 97.44 31 VAL B C 1
ATOM 1221 O O . VAL B 1 31 ? -6.605 0.248 -6.965 1 97.44 31 VAL B O 1
ATOM 1224 N N . CYS B 1 32 ? -6.805 1.893 -5.414 1 96.25 32 CYS B N 1
ATOM 1225 C CA . CYS B 1 32 ? -5.383 2.209 -5.48 1 96.25 32 CYS B CA 1
ATOM 1226 C C . CYS B 1 32 ? -4.68 1.837 -4.18 1 96.25 32 CYS B C 1
ATOM 1228 O O . CYS B 1 32 ? -3.449 1.809 -4.121 1 96.25 32 CYS B O 1
ATOM 1230 N N . SER B 1 33 ? -5.367 1.582 -3.209 1 98.06 33 SER B N 1
ATOM 1231 C CA . SER B 1 33 ? -4.77 1.214 -1.931 1 98.06 33 SER B CA 1
ATOM 1232 C C . SER B 1 33 ? -5.699 0.316 -1.121 1 98.06 33 SER B C 1
ATOM 1234 O O . SER B 1 33 ? -6.914 0.523 -1.107 1 98.06 33 SER B O 1
ATOM 1236 N N . VAL B 1 34 ? -5.141 -0.697 -0.472 1 98.06 34 VAL B N 1
ATOM 1237 C CA . VAL B 1 34 ? -5.883 -1.646 0.352 1 98.06 34 VAL B CA 1
ATOM 1238 C C . VAL B 1 34 ? -5.027 -2.076 1.541 1 98.06 34 VAL B C 1
ATOM 1240 O O . VAL B 1 34 ? -3.803 -2.17 1.431 1 98.06 34 VAL B O 1
ATOM 1243 N N . PHE B 1 35 ? -5.605 -2.242 2.67 1 97.12 35 PHE B N 1
ATOM 1244 C CA . PHE B 1 35 ? -4.938 -2.873 3.801 1 97.12 35 PHE B CA 1
ATOM 1245 C C . PHE B 1 35 ? -5.945 -3.531 4.73 1 97.12 35 PHE B C 1
ATOM 1247 O O . PHE B 1 35 ? -7.148 -3.271 4.637 1 97.12 35 PHE B O 1
ATOM 1254 N N . THR B 1 36 ? -5.48 -4.43 5.535 1 94.88 36 THR B N 1
ATOM 1255 C CA . THR B 1 36 ? -6.281 -5.008 6.609 1 94.88 36 THR B CA 1
ATOM 1256 C C . THR B 1 36 ? -5.902 -4.391 7.953 1 94.88 36 THR B C 1
ATOM 1258 O O . THR B 1 36 ? -4.77 -3.938 8.133 1 94.88 36 THR B O 1
ATOM 1261 N N . THR B 1 37 ? -6.871 -4.332 8.789 1 94.19 37 THR B N 1
ATOM 1262 C CA . THR B 1 37 ? -6.605 -3.83 10.133 1 94.19 37 THR B CA 1
ATOM 1263 C C . THR B 1 37 ? -6.105 -4.953 11.039 1 94.19 37 THR B C 1
ATOM 1265 O O . THR B 1 37 ? -5.723 -6.02 10.555 1 94.19 37 THR B O 1
ATOM 1268 N N . ALA B 1 38 ? -5.98 -4.629 12.336 1 90.81 38 ALA B N 1
ATOM 1269 C CA . ALA B 1 38 ? -5.625 -5.672 13.297 1 90.81 38 ALA B CA 1
ATOM 1270 C C . ALA B 1 38 ? -6.625 -6.824 13.25 1 90.81 38 ALA B C 1
ATOM 1272 O O . ALA B 1 38 ? -6.266 -7.973 13.516 1 90.81 38 ALA B O 1
ATOM 1273 N N . ASP B 1 39 ? -7.871 -6.516 13.047 1 91.19 39 ASP B N 1
ATOM 1274 C CA . ASP B 1 39 ? -8.859 -7.531 12.695 1 91.19 39 ASP B CA 1
ATOM 1275 C C . ASP B 1 39 ? -8.711 -7.957 11.242 1 91.19 39 ASP B C 1
ATOM 1277 O O . ASP B 1 39 ? -9.031 -7.191 10.328 1 91.19 39 ASP B O 1
ATOM 1281 N N . PRO B 1 40 ? -8.234 -9.195 11.023 1 88.56 40 PRO B N 1
ATOM 1282 C CA . PRO B 1 40 ? -7.918 -9.609 9.656 1 88.56 40 PRO B CA 1
ATOM 1283 C C . PRO B 1 40 ? -9.148 -9.648 8.75 1 88.56 40 PRO B C 1
ATOM 1285 O O . PRO B 1 40 ? -9.008 -9.758 7.531 1 88.56 40 PRO B O 1
ATOM 1288 N N . TYR B 1 41 ? -10.273 -9.492 9.297 1 91.25 41 TYR B N 1
ATOM 1289 C CA . TYR B 1 41 ? -11.492 -9.531 8.492 1 91.25 41 TYR B CA 1
ATOM 1290 C C . TYR B 1 41 ? -12 -8.125 8.188 1 91.25 41 TYR B C 1
ATOM 1292 O O . TYR B 1 41 ? -12.969 -7.953 7.449 1 91.25 41 TYR B O 1
ATOM 1300 N N . GLN B 1 42 ? -11.445 -7.168 8.742 1 94.44 42 GLN B N 1
ATOM 1301 C CA . GLN B 1 42 ? -11.75 -5.801 8.336 1 94.44 42 GLN B CA 1
ATOM 1302 C C . GLN B 1 42 ? -10.781 -5.316 7.258 1 94.44 42 GLN B C 1
ATOM 1304 O O . GLN B 1 42 ? -9.57 -5.281 7.473 1 94.44 42 GLN B O 1
ATOM 1309 N N . VAL B 1 43 ? -11.336 -4.945 6.129 1 96 43 VAL B N 1
ATOM 1310 C CA . VAL B 1 43 ? -10.586 -4.508 4.961 1 96 43 VAL B CA 1
ATOM 1311 C C . VAL B 1 43 ? -10.891 -3.039 4.668 1 96 43 VAL B C 1
ATOM 1313 O O . VAL B 1 43 ? -12.047 -2.621 4.688 1 96 43 VAL B O 1
ATOM 1316 N N . VAL B 1 44 ? -9.859 -2.227 4.48 1 98.25 44 VAL B N 1
ATOM 1317 C CA . VAL B 1 44 ? -9.992 -0.821 4.113 1 98.25 44 VAL B CA 1
ATOM 1318 C C . VAL B 1 44 ? -9.5 -0.609 2.684 1 98.25 44 VAL B C 1
ATOM 1320 O O . VAL B 1 44 ? -8.391 -1.021 2.336 1 98.25 44 VAL B O 1
ATOM 1323 N N . THR B 1 45 ? -10.328 -0.031 1.812 1 98.38 45 THR B N 1
ATOM 1324 C CA . THR B 1 45 ? -9.992 0.184 0.408 1 98.38 45 THR B CA 1
ATOM 1325 C C . THR B 1 45 ? -10.078 1.666 0.052 1 98.38 45 THR B C 1
ATOM 1327 O O . THR B 1 45 ? -11.016 2.355 0.467 1 98.38 45 THR B O 1
ATOM 1330 N N . GLY B 1 46 ? -9.109 2.168 -0.613 1 98.5 46 GLY B N 1
ATOM 1331 C CA . GLY B 1 46 ? -9.078 3.531 -1.12 1 98.5 46 GLY B CA 1
ATOM 1332 C C . GLY B 1 46 ? -9.102 3.604 -2.635 1 98.5 46 GLY B C 1
ATOM 1333 O O . GLY B 1 46 ? -8.477 2.789 -3.312 1 98.5 46 GLY B O 1
ATOM 1334 N N . SER B 1 47 ? -9.766 4.602 -3.158 1 98.31 47 SER B N 1
ATOM 1335 C CA . SER B 1 47 ? -10.039 4.617 -4.59 1 98.31 47 SER B CA 1
ATOM 1336 C C . SER B 1 47 ? -9.883 6.02 -5.168 1 98.31 47 SER B C 1
ATOM 1338 O O . SER B 1 47 ? -10 7.012 -4.445 1 98.31 47 SER B O 1
ATOM 1340 N N . HIS B 1 48 ? -9.688 6.016 -6.438 1 97.31 48 HIS B N 1
ATOM 1341 C CA . HIS B 1 48 ? -9.664 7.262 -7.199 1 97.31 48 HIS B CA 1
ATOM 1342 C C . HIS B 1 48 ? -11.047 7.914 -7.223 1 97.31 48 HIS B C 1
ATOM 1344 O O . HIS B 1 48 ? -11.188 9.055 -7.664 1 97.31 48 HIS B O 1
ATOM 1350 N N . ASP B 1 49 ? -12.07 7.328 -6.715 1 97.88 49 ASP B N 1
ATOM 1351 C CA . ASP B 1 49 ? -13.391 7.934 -6.633 1 97.88 49 ASP B CA 1
ATOM 1352 C C . ASP B 1 49 ? -13.5 8.852 -5.414 1 97.88 49 ASP B C 1
ATOM 1354 O O . ASP B 1 49 ? -14.602 9.273 -5.043 1 97.88 49 ASP B O 1
ATOM 1358 N N . SER B 1 50 ? -12.438 9.055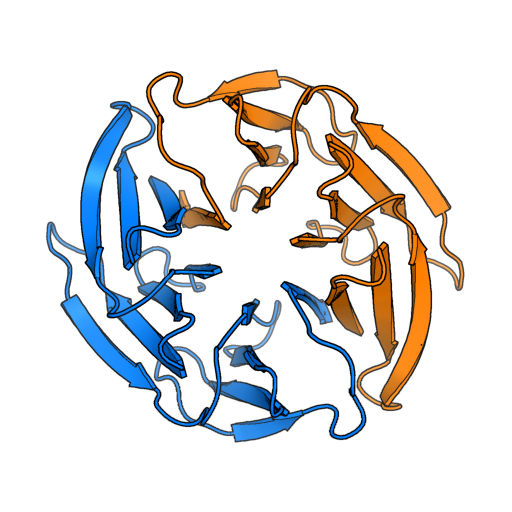 -4.766 1 97.44 50 SER B N 1
ATOM 1359 C CA . SER B 1 50 ? -12.281 10 -3.662 1 97.44 50 SER B CA 1
ATOM 1360 C C . SER B 1 50 ? -12.898 9.453 -2.377 1 97.44 50 SER B C 1
ATOM 1362 O O . SER B 1 50 ? -13.133 10.203 -1.429 1 97.44 50 SER B O 1
ATOM 1364 N N . THR B 1 51 ? -13.164 8.164 -2.363 1 98.06 51 THR B N 1
ATOM 1365 C CA . THR B 1 51 ? -13.75 7.586 -1.158 1 98.06 51 THR B CA 1
ATOM 1366 C C . THR B 1 51 ? -12.844 6.508 -0.575 1 98.06 51 THR B C 1
ATOM 1368 O O . THR B 1 51 ? -12 5.949 -1.281 1 98.06 51 THR B O 1
ATOM 1371 N N . ILE B 1 52 ? -12.969 6.305 0.729 1 98.44 52 ILE B N 1
ATOM 1372 C CA . ILE B 1 52 ? -12.414 5.172 1.463 1 98.44 52 ILE B CA 1
ATOM 1373 C C . ILE B 1 52 ? -13.555 4.309 2.008 1 98.44 52 ILE B C 1
ATOM 1375 O O . ILE B 1 52 ? -14.484 4.824 2.633 1 98.44 52 ILE B O 1
ATOM 1379 N N . LYS B 1 53 ? -13.5 3.088 1.723 1 98.62 53 LYS B N 1
ATOM 1380 C CA . LYS B 1 53 ? -14.539 2.186 2.215 1 98.62 53 LYS B CA 1
ATOM 1381 C C . LYS B 1 53 ? -13.961 1.183 3.213 1 98.62 53 LYS B C 1
ATOM 1383 O O . LYS B 1 53 ? -12.852 0.679 3.025 1 98.62 53 LYS B O 1
ATOM 1388 N N . MET B 1 54 ? -14.727 0.94 4.227 1 98 54 MET B N 1
ATOM 1389 C CA . MET B 1 54 ? -14.391 -0.079 5.219 1 98 54 MET B CA 1
ATOM 1390 C C . MET B 1 54 ? -15.367 -1.25 5.141 1 98 54 MET B C 1
ATOM 1392 O O . MET B 1 54 ? -16.578 -1.054 5.148 1 98 54 MET B O 1
ATOM 1396 N N . TRP B 1 55 ? -14.766 -2.418 5.07 1 97 55 TRP B N 1
ATOM 1397 C CA . TRP B 1 55 ? -15.539 -3.635 4.84 1 97 55 TRP B CA 1
ATOM 1398 C C . TRP B 1 55 ? -15.328 -4.633 5.973 1 97 55 TRP B C 1
ATOM 1400 O O . TRP B 1 55 ? -14.266 -4.648 6.605 1 97 55 TRP B O 1
ATOM 1410 N N . ASP B 1 56 ? -16.344 -5.418 6.223 1 95.12 56 ASP B N 1
ATOM 1411 C CA . ASP B 1 56 ? -16.234 -6.656 6.984 1 95.12 56 ASP B CA 1
ATOM 1412 C C . ASP B 1 56 ? -16.422 -7.875 6.082 1 95.12 56 ASP B C 1
ATOM 1414 O O . ASP B 1 56 ? -17.484 -8.055 5.484 1 95.12 56 ASP B O 1
ATOM 1418 N N . VAL B 1 57 ? -15.336 -8.68 5.879 1 91.31 57 VAL B N 1
ATOM 1419 C CA . VAL B 1 57 ? -15.414 -9.789 4.93 1 91.31 57 VAL B CA 1
ATOM 1420 C C . VAL B 1 57 ? -15.484 -11.109 5.688 1 91.31 57 VAL B C 1
ATOM 1422 O O . VAL B 1 57 ? -15.164 -12.164 5.137 1 91.31 57 VAL B O 1
ATOM 1425 N N . ARG B 1 58 ? -15.922 -10.961 6.906 1 83.62 58 ARG B N 1
ATOM 1426 C CA . ARG B 1 58 ? -16.125 -12.18 7.684 1 83.62 58 ARG B CA 1
ATOM 1427 C C . ARG B 1 58 ? -17.344 -12.953 7.168 1 83.62 58 ARG B C 1
ATOM 1429 O O . ARG B 1 58 ? -18.25 -12.383 6.562 1 83.62 58 ARG B O 1
ATOM 1436 N N . TYR B 1 59 ? -17.516 -14.172 7.602 1 67.38 59 TYR B N 1
ATOM 1437 C CA . TYR B 1 59 ? -18.656 -15.078 7.523 1 67.38 59 TYR B CA 1
ATOM 1438 C C . TYR B 1 59 ? -19.203 -15.141 6.102 1 67.38 59 TYR B C 1
ATOM 1440 O O . TYR B 1 59 ? -20.406 -14.992 5.895 1 67.38 59 TYR B O 1
ATOM 1448 N N . TYR B 1 60 ? -18.453 -15.367 5.23 1 61.66 60 TYR B N 1
ATOM 1449 C CA . TYR B 1 60 ? -18.828 -15.68 3.855 1 61.66 60 TYR B CA 1
ATOM 1450 C C . TYR B 1 60 ? -19.5 -14.492 3.184 1 61.66 60 TYR B C 1
ATOM 1452 O O . TYR B 1 60 ? -20.266 -14.664 2.225 1 61.66 60 TYR B O 1
ATOM 1460 N N . GLY B 1 61 ? -19.391 -13.375 3.875 1 76.94 61 GLY B N 1
ATOM 1461 C CA . GLY B 1 61 ? -19.969 -12.25 3.15 1 76.94 61 GLY B CA 1
ATOM 1462 C C . GLY B 1 61 ? -19.062 -11.031 3.129 1 76.94 61 GLY B C 1
ATOM 1463 O O . GLY B 1 61 ? -17.906 -11.102 3.527 1 76.94 61 GLY B O 1
ATOM 1464 N N . LYS B 1 62 ? -19.453 -10.203 2.27 1 86.5 62 LYS B N 1
ATOM 1465 C CA . LYS B 1 62 ? -18.891 -8.867 2.229 1 86.5 62 LYS B CA 1
ATOM 1466 C C . LYS B 1 62 ? -19.906 -7.816 2.666 1 86.5 62 LYS B C 1
ATOM 1468 O O . LYS B 1 62 ? -21 -7.738 2.111 1 86.5 62 LYS B O 1
ATOM 1473 N N . THR B 1 63 ? -19.594 -7.242 3.883 1 93.5 63 THR B N 1
ATOM 1474 C CA . THR B 1 63 ? -20.438 -6.156 4.363 1 93.5 63 THR B CA 1
ATOM 1475 C C . THR B 1 63 ? -19.703 -4.828 4.32 1 93.5 63 THR B C 1
ATOM 1477 O O . THR B 1 63 ? -18.562 -4.727 4.809 1 93.5 63 THR B O 1
ATOM 1480 N N . LEU B 1 64 ? -20.328 -3.842 3.658 1 96.06 64 LEU B N 1
ATOM 1481 C CA . LEU B 1 64 ? -19.812 -2.482 3.719 1 96.06 64 LEU B CA 1
ATOM 1482 C C . LEU B 1 64 ? -20.156 -1.82 5.047 1 96.06 64 LEU B C 1
ATOM 1484 O O . LEU B 1 64 ? -21.344 -1.606 5.344 1 96.06 64 LEU B O 1
ATOM 1488 N N . LEU B 1 65 ? -19.188 -1.533 5.855 1 96 65 LEU B N 1
ATOM 1489 C CA . LEU B 1 65 ? -19.406 -0.956 7.18 1 96 65 LEU B CA 1
ATOM 1490 C C . LEU B 1 65 ? -19.625 0.55 7.086 1 96 65 LEU B C 1
ATOM 1492 O O . LEU B 1 65 ? -20.516 1.093 7.742 1 96 65 LEU B O 1
ATOM 1496 N N . THR B 1 66 ? -18.812 1.247 6.355 1 97.5 66 THR B N 1
ATOM 1497 C CA . THR B 1 66 ? -18.922 2.693 6.195 1 97.5 66 THR B CA 1
ATOM 1498 C C . THR B 1 66 ? -18.141 3.154 4.965 1 97.5 66 THR B C 1
ATOM 1500 O O . THR B 1 66 ? -17.297 2.416 4.445 1 97.5 66 THR B O 1
ATOM 1503 N N . THR B 1 67 ? -18.5 4.289 4.395 1 98.5 67 THR B N 1
ATOM 1504 C CA . THR B 1 67 ? -17.766 5.012 3.359 1 98.5 67 THR B CA 1
ATOM 1505 C C . THR B 1 67 ? -17.312 6.375 3.865 1 98.5 67 THR B C 1
ATOM 1507 O O . THR B 1 67 ? -18.141 7.18 4.312 1 98.5 67 THR B O 1
ATOM 1510 N N . LEU B 1 68 ? -16.031 6.574 3.863 1 98.38 68 LEU B N 1
ATOM 1511 C CA . LEU B 1 68 ? -15.477 7.875 4.227 1 98.38 68 LEU B CA 1
ATOM 1512 C C . LEU B 1 68 ? -15.391 8.789 3.006 1 98.38 68 LEU B C 1
ATOM 1514 O O . LEU B 1 68 ? -14.789 8.422 1.994 1 98.38 68 LEU B O 1
ATOM 1518 N N . THR B 1 69 ? -15.93 9.977 3.057 1 97.69 69 THR B N 1
ATOM 1519 C CA . THR B 1 69 ? -16 10.898 1.933 1 97.69 69 THR B CA 1
ATOM 1520 C C . THR B 1 69 ? -15.289 12.211 2.264 1 97.69 69 THR B C 1
ATOM 1522 O O . THR B 1 69 ? -15.672 13.273 1.762 1 97.69 69 THR B O 1
ATOM 1525 N N . ASN B 1 70 ? -14.32 12.156 3.148 1 96.12 70 ASN B N 1
ATOM 1526 C CA . ASN B 1 70 ? -13.633 13.344 3.639 1 96.12 70 ASN B CA 1
ATOM 1527 C C . ASN B 1 70 ? -12.68 13.906 2.59 1 96.12 70 ASN B C 1
ATOM 1529 O O . ASN B 1 70 ? -12.234 15.055 2.701 1 96.12 70 ASN B O 1
ATOM 1533 N N . HIS B 1 71 ? -12.266 13.195 1.629 1 95.31 71 HIS B N 1
ATOM 1534 C CA . HIS B 1 71 ? -11.43 13.68 0.535 1 95.31 71 HIS B CA 1
ATOM 1535 C C . HIS B 1 71 ? -12.281 14.234 -0.605 1 95.31 71 HIS B C 1
ATOM 1537 O O . HIS B 1 71 ? -13.344 13.688 -0.916 1 95.31 71 HIS B O 1
ATOM 1543 N N . LYS B 1 72 ? -11.766 15.297 -1.25 1 94 72 LYS B N 1
ATOM 1544 C CA . LYS B 1 72 ? -12.445 15.883 -2.402 1 94 72 LYS B CA 1
ATOM 1545 C C . LYS B 1 72 ? -11.781 15.453 -3.707 1 94 72 LYS B C 1
ATOM 1547 O O . LYS B 1 72 ? -12.312 15.711 -4.793 1 94 72 LYS B O 1
ATOM 1552 N N . LYS B 1 73 ? -10.68 14.859 -3.594 1 94.75 73 LYS B N 1
ATOM 1553 C CA . LYS B 1 73 ? -9.93 14.352 -4.734 1 94.75 73 LYS B CA 1
ATOM 1554 C C . LYS B 1 73 ? -9.539 12.891 -4.527 1 94.75 73 LYS B C 1
ATOM 1556 O O . LYS B 1 73 ? -9.836 12.305 -3.48 1 94.75 73 LYS B O 1
ATOM 1561 N N . SER B 1 74 ? -8.922 12.32 -5.504 1 95.94 74 SER B N 1
ATOM 1562 C CA . SER B 1 74 ? -8.578 10.898 -5.539 1 95.94 74 SER B CA 1
ATOM 1563 C C . SER B 1 74 ? -7.758 10.5 -4.312 1 95.94 74 SER B C 1
ATOM 1565 O O . SER B 1 74 ? -6.773 11.164 -3.975 1 95.94 74 SER B O 1
ATOM 1567 N N . VAL B 1 75 ? -8.188 9.422 -3.613 1 96.38 75 VAL B N 1
ATOM 1568 C CA . VAL B 1 75 ? -7.359 8.773 -2.602 1 96.38 75 VAL B CA 1
ATOM 1569 C C . VAL B 1 75 ? -6.344 7.852 -3.273 1 96.38 75 VAL B C 1
ATOM 1571 O O . VAL B 1 75 ? -6.719 6.887 -3.943 1 96.38 75 VAL B O 1
ATOM 1574 N N . ARG B 1 76 ? -5.059 8.062 -3.08 1 96.31 76 ARG B N 1
ATOM 1575 C CA . ARG B 1 76 ? -4.047 7.367 -3.865 1 96.31 76 ARG B CA 1
ATOM 1576 C C . ARG B 1 76 ? -3.26 6.387 -3 1 96.31 76 ARG B C 1
ATOM 1578 O O . ARG B 1 76 ? -2.705 5.41 -3.508 1 96.31 76 ARG B O 1
ATOM 1585 N N . ALA B 1 77 ? -3.16 6.648 -1.732 1 97.25 77 ALA B N 1
ATOM 1586 C CA . ALA B 1 77 ? -2.387 5.801 -0.832 1 97.25 77 ALA B CA 1
ATOM 1587 C C . ALA B 1 77 ? -2.939 5.859 0.589 1 97.25 77 ALA B C 1
ATOM 1589 O O . ALA B 1 77 ? -3.48 6.887 1.009 1 97.25 77 ALA B O 1
ATOM 1590 N N . MET B 1 78 ? -2.814 4.762 1.293 1 97.62 78 MET B N 1
ATOM 1591 C CA . MET B 1 78 ? -3.168 4.668 2.705 1 97.62 78 MET B CA 1
ATOM 1592 C C . MET B 1 78 ? -2.107 3.893 3.48 1 97.62 78 MET B C 1
ATOM 1594 O O . MET B 1 78 ? -1.374 3.088 2.904 1 97.62 78 MET B O 1
ATOM 1598 N N . ALA B 1 79 ? -2.037 4.137 4.75 1 96.88 79 ALA B N 1
ATOM 1599 C CA . ALA B 1 79 ? -1.099 3.428 5.617 1 96.88 79 ALA B CA 1
ATOM 1600 C C . ALA B 1 79 ? -1.654 3.293 7.031 1 96.88 79 ALA B C 1
ATOM 1602 O O . ALA B 1 79 ? -1.926 4.293 7.699 1 96.88 79 ALA B O 1
ATOM 1603 N N . PRO B 1 80 ? -1.867 2.043 7.453 1 95.94 80 PRO B N 1
ATOM 1604 C CA . PRO B 1 80 ? -2.209 1.867 8.867 1 95.94 80 PRO B CA 1
ATOM 1605 C C . PRO B 1 80 ? -1.059 2.23 9.805 1 95.94 80 PRO B C 1
ATOM 1607 O O . PRO B 1 80 ? 0.107 2.006 9.469 1 95.94 80 PRO B O 1
ATOM 1610 N N . HIS B 1 81 ? -1.414 2.82 10.953 1 93.69 81 HIS B N 1
ATOM 1611 C CA . HIS B 1 81 ? -0.408 3.061 11.984 1 93.69 81 HIS B CA 1
ATOM 1612 C C . HIS B 1 81 ? 0.025 1.757 12.648 1 93.69 81 HIS B C 1
ATOM 1614 O O . HIS B 1 81 ? -0.81 0.9 12.945 1 93.69 81 HIS B O 1
ATOM 1620 N N . PRO B 1 82 ? 1.268 1.609 12.891 1 88.5 82 PRO B N 1
ATOM 1621 C CA . PRO B 1 82 ? 1.751 0.326 13.406 1 88.5 82 PRO B CA 1
ATOM 1622 C C . PRO B 1 82 ? 1.343 0.078 14.852 1 88.5 82 PRO B C 1
ATOM 1624 O O . PRO B 1 82 ? 1.249 -1.074 15.281 1 88.5 82 PRO B O 1
ATOM 1627 N N . LYS B 1 83 ? 1.112 1.103 15.602 1 88.44 83 LYS B N 1
ATOM 1628 C CA . LYS B 1 83 ? 0.881 0.934 17.031 1 88.44 83 LYS B CA 1
ATOM 1629 C C . LYS B 1 83 ? -0.501 1.443 17.438 1 88.44 83 LYS B C 1
ATOM 1631 O O . LYS B 1 83 ? -1.137 0.89 18.328 1 88.44 83 LYS B O 1
ATOM 1636 N N . GLU B 1 84 ? -0.911 2.467 16.797 1 92.94 84 GLU B N 1
ATOM 1637 C CA . GLU B 1 84 ? -2.195 3.08 17.125 1 92.94 84 GLU B CA 1
ATOM 1638 C C . GLU B 1 84 ? -3.312 2.518 16.25 1 92.94 84 GLU B C 1
ATOM 1640 O O . GLU B 1 84 ? -3.064 2.059 15.141 1 92.94 84 GLU B O 1
ATOM 1645 N N . GLN B 1 85 ? -4.496 2.551 16.766 1 96.12 85 GLN B N 1
ATOM 1646 C CA . GLN B 1 85 ? -5.672 2.164 15.992 1 96.12 85 GLN B CA 1
ATOM 1647 C C . GLN B 1 85 ? -6.117 3.295 15.07 1 96.12 85 GLN B C 1
ATOM 1649 O O . GLN B 1 85 ? -7.207 3.85 15.242 1 96.12 85 GLN B O 1
ATOM 1654 N N . ALA B 1 86 ? -5.293 3.619 14.133 1 96.88 86 ALA B N 1
ATOM 1655 C CA . ALA B 1 86 ? -5.512 4.719 13.203 1 96.88 86 ALA B CA 1
ATOM 1656 C C . ALA B 1 86 ? -4.82 4.449 11.867 1 96.88 86 ALA B C 1
ATOM 1658 O O . ALA B 1 86 ? -4.043 3.502 11.742 1 96.88 86 ALA B O 1
ATOM 1659 N N . PHE B 1 87 ? -5.176 5.254 10.891 1 96.94 87 PHE B N 1
ATOM 1660 C CA . PHE B 1 87 ? -4.484 5.18 9.609 1 96.94 87 PHE B CA 1
ATOM 1661 C C . PHE B 1 87 ? -4.449 6.543 8.938 1 96.94 87 PHE B C 1
ATOM 1663 O O . PHE B 1 87 ? -5.258 7.418 9.242 1 96.94 87 PHE B O 1
ATOM 1670 N N . ALA B 1 88 ? -3.5 6.703 8.055 1 95.69 88 ALA B N 1
ATOM 1671 C CA . ALA B 1 88 ? -3.361 7.898 7.23 1 95.69 88 ALA B CA 1
ATOM 1672 C C . ALA B 1 88 ? -3.807 7.633 5.797 1 95.69 88 ALA B C 1
ATOM 1674 O O . ALA B 1 88 ? -3.6 6.535 5.27 1 95.69 88 ALA B O 1
ATOM 1675 N N . SER B 1 89 ? -4.422 8.57 5.145 1 96.31 89 SER B N 1
ATOM 1676 C CA . SER B 1 89 ? -4.809 8.523 3.738 1 96.31 89 SER B CA 1
ATOM 1677 C C . SER B 1 89 ? -4.27 9.719 2.971 1 96.31 89 SER B C 1
ATOM 1679 O O . SER B 1 89 ? -4.277 10.844 3.479 1 96.31 89 SER B O 1
ATOM 1681 N N . ALA B 1 90 ? -3.762 9.43 1.803 1 95.12 90 ALA B N 1
ATOM 1682 C CA . ALA B 1 90 ? -3.201 10.492 0.969 1 95.12 90 ALA B CA 1
ATOM 1683 C C . ALA B 1 90 ? -4.047 10.711 -0.282 1 95.12 90 ALA B C 1
ATOM 1685 O O . ALA B 1 90 ? -4.328 9.766 -1.024 1 95.12 90 ALA B O 1
ATOM 1686 N N . SER B 1 91 ? -4.457 11.875 -0.483 1 92.69 91 SER B N 1
ATOM 1687 C CA . SER B 1 91 ? -5.094 12.375 -1.693 1 92.69 91 SER B CA 1
ATOM 1688 C C . SER B 1 91 ? -4.332 13.57 -2.264 1 92.69 91 SER B C 1
ATOM 1690 O O . SER B 1 91 ? -3.385 14.062 -1.646 1 92.69 91 SER B O 1
ATOM 1692 N N . THR B 1 92 ? -4.68 13.992 -3.564 1 83.88 92 THR B N 1
ATOM 1693 C CA . THR B 1 92 ? -4.051 15.164 -4.16 1 83.88 92 THR B CA 1
ATOM 1694 C C . THR B 1 92 ? -4.309 16.406 -3.311 1 83.88 92 THR B C 1
ATOM 1696 O O . THR B 1 92 ? -3.543 17.375 -3.367 1 83.88 92 THR B O 1
ATOM 1699 N N . ASP B 1 93 ? -5.309 16.453 -2.494 1 76.69 93 ASP B N 1
ATOM 1700 C CA . ASP B 1 93 ? -5.641 17.641 -1.708 1 76.69 93 ASP B CA 1
ATOM 1701 C C . ASP B 1 93 ? -4.91 17.625 -0.369 1 76.69 93 ASP B C 1
ATOM 1703 O O . ASP B 1 93 ? -4.426 18.672 0.083 1 76.69 93 ASP B O 1
ATOM 1707 N N . ASN B 1 94 ? -4.855 16.484 0.329 1 85.56 94 ASN B N 1
ATOM 1708 C CA . ASN B 1 94 ? -4.242 16.453 1.652 1 85.56 94 ASN B CA 1
ATOM 1709 C C . ASN B 1 94 ? -4.004 15.016 2.123 1 85.56 94 ASN B C 1
ATOM 1711 O O . ASN B 1 94 ? -4.504 14.07 1.515 1 85.56 94 ASN B O 1
ATOM 1715 N N . ILE B 1 95 ? -3.152 14.961 3.152 1 91.19 95 ILE B N 1
ATOM 1716 C CA . ILE B 1 95 ? -3.064 13.742 3.939 1 91.19 95 ILE B CA 1
ATOM 1717 C C . ILE B 1 95 ? -3.945 13.859 5.18 1 91.19 95 ILE B C 1
ATOM 1719 O O . ILE B 1 95 ? -3.916 14.875 5.875 1 91.19 95 ILE B O 1
ATOM 1723 N N . LYS B 1 96 ? -4.738 12.844 5.402 1 93.62 96 LYS B N 1
ATOM 1724 C CA . LYS B 1 96 ? -5.68 12.859 6.516 1 93.62 96 LYS B CA 1
ATOM 1725 C C . LYS B 1 96 ? -5.469 11.656 7.43 1 93.62 96 LYS B C 1
ATOM 1727 O O . LYS B 1 96 ? -5.055 10.594 6.977 1 93.62 96 LYS B O 1
ATOM 1732 N N . LYS B 1 97 ? -5.773 11.875 8.719 1 94.62 97 LYS B N 1
ATOM 1733 C CA . LYS B 1 97 ? -5.738 10.797 9.703 1 94.62 97 LYS B CA 1
ATOM 1734 C C . LYS B 1 97 ? -7.148 10.398 10.125 1 94.62 97 LYS B C 1
ATOM 1736 O O . LYS B 1 97 ? -8 11.258 10.359 1 94.62 97 LYS B O 1
ATOM 1741 N N . PHE B 1 98 ? -7.383 9.086 10.242 1 97.75 98 PHE B N 1
ATOM 1742 C CA . PHE B 1 98 ? -8.648 8.516 10.68 1 97.75 98 PHE B CA 1
ATOM 1743 C C . PHE B 1 98 ? -8.43 7.492 11.789 1 97.75 98 PHE B C 1
ATOM 1745 O O . PHE B 1 98 ? -7.352 6.898 11.891 1 97.75 98 PHE B O 1
ATOM 1752 N N . THR B 1 99 ? -9.461 7.242 12.562 1 97.75 99 THR B N 1
ATOM 1753 C CA . THR B 1 99 ? -9.383 6.199 13.586 1 97.75 99 THR B CA 1
ATOM 1754 C C . THR B 1 99 ? -9.742 4.84 12.992 1 97.75 99 THR B C 1
ATOM 1756 O O . THR B 1 99 ? -10.391 4.762 11.945 1 97.75 99 THR B O 1
ATOM 1759 N N . LEU B 1 100 ? -9.242 3.801 13.539 1 97 100 LEU B N 1
ATOM 1760 C CA . LEU B 1 100 ? -9.719 2.43 13.383 1 97 100 LEU B CA 1
ATOM 1761 C C . LEU B 1 100 ? -10.344 1.923 14.672 1 97 100 LEU B C 1
ATOM 1763 O O . LEU B 1 100 ? -9.93 2.309 15.766 1 97 100 LEU B O 1
ATOM 1767 N N . PRO B 1 101 ? -11.484 1.176 14.656 1 95.62 101 PRO B N 1
ATOM 1768 C CA . PRO B 1 101 ? -12.039 0.519 13.469 1 95.62 101 PRO B CA 1
ATOM 1769 C C . PRO B 1 101 ? -13.18 1.31 12.836 1 95.62 101 PRO B C 1
ATOM 1771 O O . PRO B 1 101 ? -13.727 0.897 11.812 1 95.62 101 PRO B O 1
ATOM 1774 N N . LYS B 1 102 ? -13.484 2.51 13.297 1 96.56 102 LYS B N 1
ATOM 1775 C CA . LYS B 1 102 ? -14.734 3.148 12.898 1 96.56 102 LYS B CA 1
ATOM 1776 C C . LYS B 1 102 ? -14.508 4.141 11.766 1 96.56 102 LYS B C 1
ATOM 1778 O O . LYS B 1 102 ? -15.461 4.578 11.117 1 96.56 102 LYS B O 1
ATOM 1783 N N . GLY B 1 103 ? -13.289 4.535 11.531 1 97.62 103 GLY B N 1
ATOM 1784 C CA . GLY B 1 103 ? -13 5.438 10.422 1 97.62 103 GLY B CA 1
ATOM 1785 C C . GLY B 1 103 ? -13.398 6.871 10.703 1 97.62 103 GLY B C 1
ATOM 1786 O O . GLY B 1 103 ? -13.883 7.57 9.812 1 97.62 103 GLY B O 1
ATOM 1787 N N . GLN B 1 104 ? -13.266 7.258 11.922 1 97.69 104 GLN B N 1
ATOM 1788 C CA . GLN B 1 104 ? -13.547 8.648 12.25 1 97.69 104 GLN B CA 1
ATOM 1789 C C . GLN B 1 104 ? -12.398 9.562 11.82 1 97.69 104 GLN B C 1
ATOM 1791 O O . GLN B 1 104 ? -11.234 9.258 12.078 1 97.69 104 GLN B O 1
ATOM 1796 N N . PHE B 1 105 ? -12.789 10.695 11.227 1 97.31 105 PHE B N 1
ATOM 1797 C CA . PHE B 1 105 ? -11.789 11.68 10.836 1 97.31 105 PHE B CA 1
ATOM 1798 C C . PHE B 1 105 ? -11.141 12.312 12.062 1 97.31 105 PHE B C 1
ATOM 1800 O O . PHE B 1 105 ? -11.836 12.727 12.992 1 97.31 105 PHE B O 1
ATOM 1807 N N . CYS B 1 106 ? -9.852 12.391 12.094 1 95.69 106 CYS B N 1
ATOM 1808 C CA . CYS B 1 106 ? -9.133 13.039 13.188 1 95.69 106 CYS B CA 1
ATOM 1809 C C . CYS B 1 106 ? -8.695 14.445 12.797 1 95.69 106 CYS B C 1
ATOM 1811 O O . CYS B 1 106 ? -9.266 15.43 13.258 1 95.69 106 CYS B O 1
ATOM 1813 N N . HIS B 1 107 ? -7.715 14.578 11.891 1 91.81 107 HIS B N 1
ATOM 1814 C CA . HIS B 1 107 ? -7.188 15.859 11.438 1 91.81 107 HIS B CA 1
ATOM 1815 C C . HIS B 1 107 ? -6.395 15.703 10.141 1 91.81 107 HIS B C 1
ATOM 1817 O O . HIS B 1 107 ? -6.066 14.586 9.742 1 91.81 107 HIS B O 1
ATOM 1823 N N . ASN B 1 108 ? -6.113 16.844 9.406 1 88.88 108 ASN B N 1
ATOM 1824 C CA . ASN B 1 108 ? -5.184 16.891 8.281 1 88.88 108 ASN B CA 1
ATOM 1825 C C . ASN B 1 108 ? -3.736 16.766 8.742 1 88.88 108 ASN B C 1
ATOM 1827 O O . ASN B 1 108 ? -3.373 17.266 9.805 1 88.88 108 ASN B O 1
ATOM 1831 N N . MET B 1 109 ? -3.082 15.906 7.816 1 81.62 109 MET B N 1
ATOM 1832 C CA . MET B 1 109 ? -1.654 15.773 8.086 1 81.62 109 MET B CA 1
ATOM 1833 C C . MET B 1 109 ? -0.826 16.5 7.039 1 81.62 109 MET B C 1
A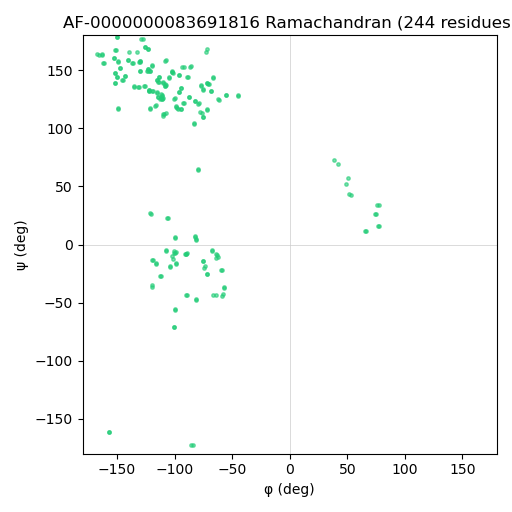TOM 1835 O O . MET B 1 109 ? -1.267 16.672 5.898 1 81.62 109 MET B O 1
ATOM 1839 N N . LEU B 1 110 ? 0.401 16.891 7.285 1 70.88 110 LEU B N 1
ATOM 1840 C CA . LEU B 1 110 ? 1.44 17.438 6.418 1 70.88 110 LEU B CA 1
ATOM 1841 C C . LEU B 1 110 ? 0.854 18.453 5.438 1 70.88 110 LEU B C 1
ATOM 1843 O O . LEU B 1 110 ? 0.895 18.234 4.223 1 70.88 110 LEU B O 1
ATOM 1847 N N . SER B 1 111 ? 0.44 19.484 5.691 1 62.78 111 SER B N 1
ATOM 1848 C CA . SER B 1 111 ? -0.168 20.531 4.875 1 62.78 111 SER B CA 1
ATOM 1849 C C . SER B 1 111 ? 0.811 21.047 3.828 1 62.78 111 SER B C 1
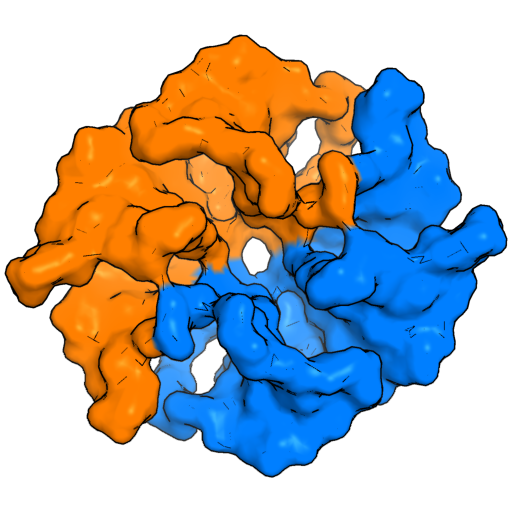ATOM 1851 O O . SER B 1 111 ? 0.399 21.625 2.82 1 62.78 111 SER B O 1
ATOM 1853 N N . GLN B 1 112 ? 1.976 20.672 3.961 1 61.28 112 GLN B N 1
ATOM 1854 C CA . GLN B 1 112 ? 2.961 21.25 3.047 1 61.28 112 GLN B CA 1
ATOM 1855 C C . GLN B 1 112 ? 3.283 20.281 1.915 1 61.28 112 GLN B C 1
ATOM 1857 O O . GLN B 1 112 ? 3.996 20.625 0.973 1 61.28 112 GLN B O 1
ATOM 1862 N N . GLN B 1 113 ? 2.77 19.203 2.039 1 62.56 113 GLN B N 1
ATOM 1863 C CA . GLN B 1 113 ? 3.076 18.234 0.994 1 62.56 113 GLN B CA 1
ATOM 1864 C C . GLN B 1 113 ? 2.385 18.594 -0.317 1 62.56 113 GLN B C 1
ATOM 1866 O O . GLN B 1 113 ? 1.155 18.688 -0.373 1 62.56 113 GLN B O 1
ATOM 1871 N N . LYS B 1 114 ? 3.234 18.891 -1.326 1 66.12 114 LYS B N 1
ATOM 1872 C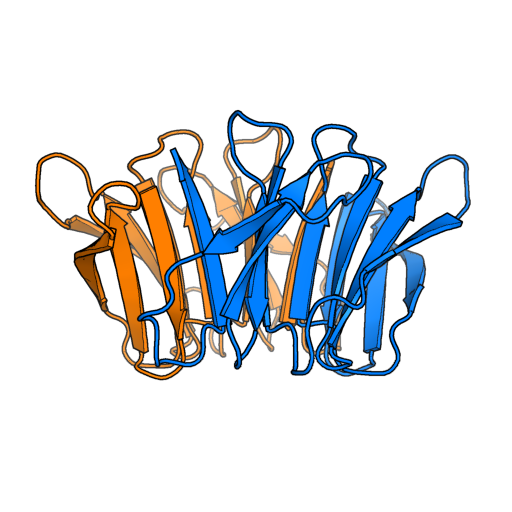 CA . LYS B 1 114 ? 2.686 19.406 -2.576 1 66.12 114 LYS B CA 1
ATOM 1873 C C . LYS B 1 114 ? 2.752 18.359 -3.682 1 66.12 114 LYS B C 1
ATOM 1875 O O . LYS B 1 114 ? 2.225 18.562 -4.773 1 66.12 114 LYS B O 1
ATOM 1880 N N . THR B 1 115 ? 3.373 17.234 -3.377 1 73.56 115 THR B N 1
ATOM 1881 C CA . THR B 1 115 ? 3.553 16.266 -4.449 1 73.56 115 THR B CA 1
ATOM 1882 C C . THR B 1 115 ? 2.529 15.141 -4.336 1 73.56 115 THR B C 1
ATOM 1884 O O . THR B 1 115 ? 1.999 14.883 -3.254 1 73.56 115 THR B O 1
ATOM 1887 N N . ILE B 1 116 ? 2.16 14.641 -5.562 1 83.56 116 ILE B N 1
ATOM 1888 C CA . ILE B 1 116 ? 1.25 13.5 -5.602 1 83.56 116 ILE B CA 1
ATOM 1889 C C . ILE B 1 116 ? 1.896 12.297 -4.914 1 83.56 116 ILE B C 1
ATOM 1891 O O . ILE B 1 116 ? 3.023 11.922 -5.234 1 83.56 116 ILE B O 1
ATOM 1895 N N . ILE B 1 117 ? 1.173 11.789 -3.945 1 90.12 117 ILE B N 1
ATOM 1896 C CA . ILE B 1 117 ? 1.619 10.633 -3.176 1 90.12 117 ILE B CA 1
ATOM 1897 C C . ILE B 1 117 ? 0.955 9.367 -3.715 1 90.12 117 ILE B C 1
ATOM 1899 O O . ILE B 1 117 ? -0.272 9.25 -3.701 1 90.12 117 ILE B O 1
ATOM 1903 N N . ASN B 1 118 ? 1.763 8.398 -4.203 1 93.38 118 ASN B N 1
ATOM 1904 C CA . ASN B 1 118 ? 1.256 7.148 -4.762 1 93.38 118 ASN B CA 1
ATOM 1905 C C . ASN B 1 118 ? 1.45 5.98 -3.795 1 93.38 118 ASN B C 1
ATOM 1907 O O . ASN B 1 118 ? 0.85 4.918 -3.969 1 93.38 118 ASN B O 1
ATOM 1911 N N . ALA B 1 119 ? 2.25 6.137 -2.938 1 96.06 119 ALA B N 1
ATOM 1912 C CA . ALA B 1 119 ? 2.561 5.113 -1.943 1 96.06 119 ALA B CA 1
ATOM 1913 C C . ALA B 1 119 ? 2.824 5.734 -0.576 1 96.06 119 ALA B C 1
ATOM 1915 O O . ALA B 1 119 ? 3.377 6.832 -0.483 1 96.06 119 ALA B O 1
ATOM 1916 N N . MET B 1 120 ? 2.438 5.051 0.445 1 96.06 120 MET B N 1
ATOM 1917 C CA . MET B 1 120 ? 2.611 5.566 1.8 1 96.06 120 MET B CA 1
ATOM 1918 C C . MET B 1 120 ? 2.803 4.43 2.795 1 96.06 120 MET B C 1
ATOM 1920 O O . MET B 1 120 ? 2.182 3.371 2.664 1 96.06 120 MET B O 1
ATOM 1924 N N . ALA B 1 121 ? 3.617 4.625 3.789 1 96.38 121 ALA B N 1
ATOM 1925 C CA . ALA B 1 121 ? 3.785 3.727 4.926 1 96.38 121 ALA B CA 1
ATOM 1926 C C . ALA B 1 121 ? 4.117 4.504 6.199 1 96.38 121 ALA B C 1
ATOM 1928 O O . ALA B 1 121 ? 4.609 5.633 6.133 1 96.38 121 ALA B O 1
ATOM 1929 N N . VAL B 1 122 ? 3.73 3.939 7.344 1 92.12 122 VAL B N 1
ATOM 1930 C CA . VAL B 1 122 ? 4.055 4.52 8.648 1 92.12 122 VAL B CA 1
ATOM 1931 C C . VAL B 1 122 ? 4.891 3.531 9.453 1 92.12 122 VAL B C 1
ATOM 1933 O O . VAL B 1 122 ? 4.582 2.338 9.5 1 92.12 122 VAL B O 1
ATOM 1936 N N . ASN B 1 123 ? 6.008 3.896 10.086 1 86.75 123 ASN B N 1
ATOM 1937 C CA . ASN B 1 123 ? 6.801 2.963 10.883 1 86.75 123 ASN B CA 1
ATOM 1938 C C . ASN B 1 123 ? 6.832 3.369 12.352 1 86.75 123 ASN B C 1
ATOM 1940 O O . ASN B 1 123 ? 7.371 2.641 13.188 1 86.75 123 ASN B O 1
ATOM 1944 N N . GLU B 1 124 ? 6.527 4.469 12.719 1 76.06 124 GLU B N 1
ATOM 1945 C CA . GLU B 1 124 ? 6.453 4.891 14.117 1 76.06 124 GLU B CA 1
ATOM 1946 C C . GLU B 1 124 ? 5.297 5.863 14.344 1 76.06 124 GLU B C 1
ATOM 1948 O O . GLU B 1 124 ? 4.855 6.531 13.406 1 76.06 124 GLU B O 1
#